Protein AF-A0AA86DY99-F1 (afdb_monomer)

pLDDT: mean 85.01, std 8.95, range [48.28, 96.5]

Foldseek 3Di:
DALVVLCVLVVHDSVVSVVCCVVVLADWDPDDPPDGTHHDQCRNCVSVVHHRQAAFAEEEAECQDLDPDHSVRQVVVQVVVCVVVVTHYDYDYDYLVDPSVVVVVCVLVVSRYQAYEYQACLSDAPVRSVVVVVSCVVSVHYYHHPDDDPDPVVSNVSSVVSSQCVVCDPPVVSVVVVCVVVVD

Sequence (184 aa):
MTKLDLAKAIGVHRTTITHWVKSDKIHPEPKQQGKPQLFSYRKVMMELGREPKEFYTLIYLSDVTCNEFTPEEELRLLKNFCVGNGWRFKIIIDSILSANSNELFKALLSGCVERMIISSMSSIGFVEFKYLKSLCDEKLIPIIPLQQITNETLDFCKHAILVVKKLAGTNEEILEDIRNEFCK

Mean predicted aligned error: 10.25 Å

Structure (mmCIF, N/CA/C/O backbone):
data_AF-A0AA86DY99-F1
#
_entry.id   AF-A0AA86DY99-F1
#
loop_
_atom_site.group_PDB
_atom_site.id
_atom_site.type_symbol
_atom_site.label_atom_id
_atom_site.label_alt_id
_atom_site.label_comp_id
_atom_site.label_asym_id
_atom_site.label_entity_id
_atom_site.label_seq_id
_atom_site.pdbx_PDB_ins_code
_atom_site.Cartn_x
_atom_site.Cartn_y
_atom_site.Cartn_z
_atom_site.occupancy
_atom_site.B_iso_or_equiv
_atom_site.auth_seq_id
_atom_site.auth_comp_id
_atom_site.auth_asym_id
_atom_site.auth_atom_id
_atom_site.pdbx_PDB_model_num
ATOM 1 N N . MET A 1 1 ? -8.129 -0.687 16.843 1.00 86.12 1 MET A N 1
ATOM 2 C CA . MET A 1 1 ? -8.082 0.672 16.249 1.00 86.12 1 MET A CA 1
ATOM 3 C C . MET A 1 1 ? -8.584 1.717 17.237 1.00 86.12 1 MET A C 1
ATOM 5 O O . MET A 1 1 ? -9.346 1.357 18.132 1.00 86.12 1 MET A O 1
ATOM 9 N N . THR A 1 2 ? -8.134 2.974 17.139 1.00 90.56 2 THR A N 1
ATOM 10 C CA . THR A 1 2 ? -8.608 4.040 18.040 1.00 90.56 2 THR A CA 1
ATOM 11 C C . THR A 1 2 ? -10.011 4.510 17.649 1.00 90.56 2 THR A C 1
ATOM 13 O O . THR A 1 2 ? -10.525 4.184 16.579 1.00 90.56 2 THR A O 1
ATOM 16 N N . LYS A 1 3 ? -10.642 5.323 18.505 1.00 91.06 3 LYS A N 1
ATOM 17 C CA . LYS A 1 3 ? -11.956 5.916 18.210 1.00 91.06 3 LYS A CA 1
ATOM 18 C C . LYS A 1 3 ? -11.957 6.769 16.932 1.00 91.06 3 LYS A C 1
ATOM 20 O O . LYS A 1 3 ? -12.967 6.812 16.237 1.00 91.06 3 LYS A O 1
ATOM 25 N N . LEU A 1 4 ? -10.861 7.482 16.662 1.00 89.25 4 LEU A N 1
ATOM 26 C CA . LEU A 1 4 ? -10.742 8.332 15.475 1.00 89.25 4 LEU A CA 1
ATOM 27 C C . LEU A 1 4 ? -10.661 7.475 14.208 1.00 89.25 4 LEU A C 1
ATOM 29 O O . LEU A 1 4 ? -11.386 7.736 13.252 1.00 89.25 4 LEU A O 1
ATOM 33 N N . ASP A 1 5 ? -9.835 6.433 14.244 1.00 85.00 5 ASP A N 1
ATOM 34 C CA . ASP A 1 5 ? -9.639 5.523 13.112 1.00 85.00 5 ASP A CA 1
ATOM 35 C C . ASP A 1 5 ? -10.931 4.768 12.788 1.00 85.00 5 ASP A C 1
ATOM 37 O O . ASP A 1 5 ? -11.319 4.676 11.628 1.00 85.00 5 ASP A O 1
ATOM 41 N N . LEU A 1 6 ? -11.655 4.307 13.817 1.00 89.38 6 LEU A N 1
ATOM 42 C CA . LEU A 1 6 ? -12.947 3.639 13.649 1.00 89.38 6 LEU A CA 1
ATOM 43 C C . LEU A 1 6 ? -13.990 4.560 12.998 1.00 89.38 6 LEU A C 1
ATOM 45 O O . LEU A 1 6 ? -14.720 4.136 12.106 1.00 89.38 6 LEU A O 1
ATOM 49 N N . ALA A 1 7 ? -14.058 5.822 13.433 1.00 90.12 7 ALA A N 1
ATOM 50 C CA . ALA A 1 7 ? -14.987 6.805 12.879 1.00 90.12 7 ALA A CA 1
ATOM 51 C C . ALA A 1 7 ? -14.727 7.036 11.380 1.00 90.12 7 ALA A C 1
ATOM 53 O O . ALA A 1 7 ? -15.663 7.004 10.580 1.00 90.12 7 ALA A O 1
ATOM 54 N N . LYS A 1 8 ? -13.450 7.170 10.995 1.00 85.56 8 LYS A N 1
ATOM 55 C CA . LYS A 1 8 ? -13.033 7.271 9.590 1.00 85.56 8 LYS A CA 1
ATOM 56 C C . LYS A 1 8 ? -13.379 6.006 8.801 1.00 85.56 8 LYS A C 1
ATOM 58 O O . LYS A 1 8 ? -13.987 6.112 7.743 1.00 85.56 8 LYS A O 1
ATOM 63 N N . ALA A 1 9 ? -13.066 4.826 9.339 1.00 81.50 9 ALA A N 1
ATOM 64 C CA . ALA A 1 9 ? -13.301 3.546 8.669 1.00 81.50 9 ALA A CA 1
ATOM 65 C C . ALA A 1 9 ? -14.792 3.247 8.417 1.00 81.50 9 ALA A C 1
ATOM 67 O O . ALA A 1 9 ? -15.133 2.598 7.431 1.00 81.50 9 ALA A O 1
ATOM 68 N N . ILE A 1 10 ? -15.687 3.704 9.302 1.00 87.06 10 ILE A N 1
ATOM 69 C CA . ILE A 1 10 ? -17.144 3.516 9.165 1.00 87.06 10 ILE A CA 1
ATOM 70 C C . ILE A 1 10 ? -17.804 4.678 8.393 1.00 87.06 10 ILE A C 1
ATOM 72 O O . ILE A 1 10 ? -18.936 4.538 7.931 1.00 87.06 10 ILE A O 1
ATOM 76 N N . GLY A 1 11 ? -17.115 5.813 8.227 1.00 87.62 11 GLY A N 1
ATOM 77 C CA . GLY A 1 11 ? -17.655 7.002 7.562 1.00 87.62 11 GLY A CA 1
ATOM 78 C C . GLY A 1 11 ? -18.649 7.781 8.428 1.00 87.62 11 GLY A C 1
ATOM 79 O O . GLY A 1 11 ? -19.656 8.275 7.929 1.00 87.62 11 GLY A O 1
ATOM 80 N N . VAL A 1 12 ? -18.404 7.866 9.740 1.00 92.12 12 VAL A N 1
ATOM 81 C CA . VAL A 1 12 ? -19.253 8.605 10.694 1.00 92.12 12 VAL A CA 1
ATOM 82 C C . VAL A 1 12 ? -18.429 9.579 11.527 1.00 92.12 12 VAL A C 1
ATOM 84 O O . VAL A 1 12 ? -17.212 9.457 11.647 1.00 92.12 12 VAL A O 1
ATOM 87 N N . HIS A 1 13 ? -19.086 10.550 12.159 1.00 94.12 13 HIS A N 1
ATOM 88 C CA . HIS A 1 13 ? -18.392 11.486 13.035 1.00 94.12 13 HIS A CA 1
ATOM 89 C C . HIS A 1 13 ? -17.931 10.810 14.342 1.00 94.12 13 HIS A C 1
ATOM 91 O O . HIS A 1 13 ? -18.578 9.907 14.878 1.00 94.12 13 HIS A O 1
ATOM 97 N N . ARG A 1 14 ? -16.827 11.290 14.933 1.00 93.56 14 ARG A N 1
ATOM 98 C CA . ARG A 1 14 ? -16.278 10.761 16.202 1.00 93.56 14 ARG A CA 1
ATOM 99 C C . ARG A 1 14 ? -17.285 10.828 17.365 1.00 93.56 14 ARG A C 1
ATOM 101 O O . ARG A 1 14 ? -17.228 10.010 18.292 1.00 93.56 14 ARG A O 1
ATOM 108 N N . THR A 1 15 ? -18.194 11.804 17.345 1.00 94.88 15 THR A N 1
ATOM 109 C CA . THR A 1 15 ? -19.272 11.925 18.344 1.00 94.88 15 THR A CA 1
ATOM 110 C C . THR A 1 15 ? -20.292 10.800 18.211 1.00 94.88 15 THR A C 1
ATOM 112 O O . THR A 1 15 ? -20.726 10.288 19.237 1.00 94.88 15 THR A O 1
ATOM 115 N N . THR A 1 16 ? -20.584 10.336 16.992 1.00 95.38 16 THR A N 1
ATOM 116 C CA . THR A 1 16 ? -21.475 9.197 16.730 1.00 95.38 16 THR A CA 1
ATOM 117 C C . THR A 1 16 ? -20.961 7.931 17.406 1.00 95.38 16 THR A C 1
ATOM 119 O O . THR A 1 16 ? -21.708 7.287 18.134 1.00 95.38 16 THR A O 1
ATOM 122 N N . ILE A 1 17 ? -19.661 7.635 17.281 1.00 95.44 17 ILE A N 1
ATOM 123 C CA . ILE A 1 17 ? -19.037 6.501 17.986 1.00 95.44 17 ILE A CA 1
ATOM 124 C C . ILE A 1 17 ? -19.178 6.653 19.507 1.00 95.44 17 ILE A C 1
ATOM 126 O O . ILE A 1 17 ? -19.462 5.694 20.214 1.00 95.44 17 ILE A O 1
ATOM 130 N N . THR A 1 18 ? -19.014 7.874 20.026 1.00 94.12 18 THR A N 1
ATOM 131 C CA . THR A 1 18 ? -19.160 8.144 21.468 1.00 94.12 18 THR A CA 1
ATOM 132 C C . THR A 1 18 ? -20.596 7.922 21.941 1.00 94.12 18 THR A C 1
ATOM 134 O O . THR A 1 18 ? -20.800 7.397 23.030 1.00 94.12 18 THR A O 1
ATOM 137 N N . HIS A 1 19 ? -21.579 8.312 21.132 1.00 96.00 19 HIS A N 1
ATOM 138 C CA . HIS A 1 19 ? -22.988 8.092 21.427 1.00 96.00 19 HIS A CA 1
ATOM 139 C C . HIS A 1 19 ? -23.335 6.600 21.407 1.00 96.00 19 HIS A C 1
ATOM 141 O O . HIS A 1 19 ? -23.942 6.127 22.357 1.00 96.00 19 HIS A O 1
ATOM 147 N N . TRP A 1 20 ? -22.866 5.848 20.406 1.00 96.38 20 TRP A N 1
ATOM 148 C CA . TRP A 1 20 ? -23.101 4.403 20.319 1.00 96.38 20 TRP A CA 1
ATOM 149 C C . TRP A 1 20 ? -22.503 3.615 21.483 1.00 96.38 20 TRP A C 1
ATOM 151 O O . TRP A 1 20 ? -23.117 2.656 21.930 1.00 96.38 20 TRP A O 1
ATOM 161 N N . VAL A 1 21 ? -21.345 4.033 22.001 1.00 94.94 21 VAL A N 1
ATOM 162 C CA . VAL A 1 21 ? -20.779 3.435 23.221 1.00 94.94 21 VAL A CA 1
ATOM 163 C C . VAL A 1 21 ? -21.629 3.766 24.449 1.00 94.94 21 VAL A C 1
ATOM 165 O O . VAL A 1 21 ? -21.825 2.910 25.295 1.00 94.94 21 VAL A O 1
ATOM 168 N N . LYS A 1 22 ? -22.136 5.001 24.565 1.00 95.56 22 LYS A N 1
ATOM 169 C CA . LYS A 1 22 ? -22.988 5.406 25.699 1.00 95.56 22 LYS A CA 1
ATOM 170 C C . LYS A 1 22 ? -24.363 4.740 25.687 1.00 95.56 22 LYS A C 1
ATOM 172 O O . LYS A 1 22 ? -24.994 4.669 26.731 1.00 95.56 22 LYS A O 1
ATOM 177 N N . SER A 1 23 ? -24.842 4.350 24.511 1.00 93.88 23 SER A N 1
ATOM 178 C CA . SER A 1 23 ? -26.148 3.728 24.311 1.00 93.88 23 SER A CA 1
ATOM 179 C C . SER A 1 23 ? -26.072 2.200 24.224 1.00 93.88 23 SER A C 1
ATOM 181 O O . SER A 1 23 ? -26.999 1.607 23.682 1.00 93.88 23 SER A O 1
ATOM 183 N N . ASP A 1 24 ? -24.944 1.592 24.611 1.00 92.12 24 ASP A N 1
ATOM 184 C CA . ASP A 1 24 ? -24.665 0.148 24.517 1.00 92.12 24 ASP A CA 1
ATOM 185 C C . ASP A 1 24 ? -24.906 -0.467 23.126 1.00 92.12 24 ASP A C 1
ATOM 187 O O . ASP A 1 24 ? -25.150 -1.662 22.968 1.00 92.12 24 ASP A O 1
ATOM 191 N N . LYS A 1 25 ? -24.817 0.356 22.073 1.00 93.31 25 LYS A N 1
ATOM 192 C CA . LYS A 1 25 ? -24.988 -0.105 20.691 1.00 93.31 25 LYS A CA 1
ATOM 193 C C . LYS A 1 25 ? -23.732 -0.803 20.174 1.00 93.31 25 LYS A C 1
ATOM 195 O O . LYS A 1 25 ? -23.834 -1.679 19.324 1.00 93.31 25 LYS A O 1
ATOM 200 N N . ILE A 1 26 ? -22.557 -0.374 20.634 1.00 94.88 26 ILE A N 1
ATOM 201 C CA . ILE A 1 26 ? -21.268 -0.991 20.303 1.00 94.88 26 ILE A CA 1
ATOM 202 C C . ILE A 1 26 ? -20.392 -1.048 21.551 1.00 94.88 26 ILE A C 1
ATOM 204 O O . ILE A 1 26 ? -20.450 -0.139 22.384 1.00 94.88 26 ILE A O 1
ATOM 208 N N . HIS A 1 27 ? -19.508 -2.040 21.631 1.00 93.75 27 HIS A N 1
ATOM 209 C CA . HIS A 1 27 ? -18.654 -2.229 22.801 1.00 93.75 27 HIS A CA 1
ATOM 210 C C . HIS A 1 27 ? -17.165 -2.123 22.451 1.00 93.75 27 HIS A C 1
ATOM 212 O O . HIS A 1 27 ? -16.679 -2.818 21.552 1.00 93.75 27 HIS A O 1
ATOM 218 N N . PRO A 1 28 ? -16.395 -1.292 23.177 1.00 92.94 28 PRO A N 1
ATOM 219 C CA . PRO A 1 28 ? -14.949 -1.256 23.022 1.00 92.94 28 PRO A CA 1
ATOM 220 C C . PRO A 1 28 ? -14.281 -2.538 23.551 1.00 92.94 28 PRO A C 1
ATOM 222 O O . PRO A 1 28 ? -14.887 -3.341 24.261 1.00 92.94 28 PRO A O 1
ATOM 225 N N . GLU A 1 29 ? -13.002 -2.715 23.220 1.00 91.88 29 GLU A N 1
ATOM 226 C CA . GLU A 1 29 ? -12.162 -3.757 23.821 1.00 91.88 29 GLU A CA 1
ATOM 227 C C . GLU A 1 29 ? -11.860 -3.446 25.299 1.00 91.88 29 GLU A C 1
ATOM 229 O O . GLU A 1 29 ? -11.957 -2.288 25.720 1.00 91.88 29 GLU A O 1
ATOM 234 N N . PRO A 1 30 ? -11.441 -4.432 26.109 1.00 89.38 30 PRO A N 1
ATOM 235 C CA . PRO A 1 30 ? -10.997 -4.175 27.473 1.00 89.38 30 PRO A CA 1
ATOM 236 C C . PRO A 1 30 ? -9.886 -3.117 27.506 1.00 89.38 30 PRO A C 1
ATOM 238 O O . PRO A 1 30 ? -8.884 -3.206 26.789 1.00 89.38 30 PRO A O 1
ATOM 241 N N . LYS A 1 31 ? -10.061 -2.080 28.331 1.00 87.75 31 LYS A N 1
ATOM 242 C CA . LYS A 1 31 ? -9.095 -0.983 28.428 1.00 87.75 31 LYS A CA 1
ATOM 243 C C . LYS A 1 31 ? -7.826 -1.460 29.136 1.00 87.75 31 LYS A C 1
ATOM 245 O O . LYS A 1 31 ? -7.861 -1.790 30.317 1.00 87.75 31 LYS A O 1
ATOM 250 N N . GLN A 1 32 ? -6.695 -1.434 28.437 1.00 84.06 32 GLN A N 1
ATOM 251 C CA . GLN A 1 32 ? -5.384 -1.646 29.057 1.00 84.06 32 GLN A CA 1
ATOM 252 C C . GLN A 1 32 ? -4.924 -0.360 29.765 1.00 84.06 32 GLN A C 1
ATOM 254 O O . GLN A 1 32 ? -5.080 0.738 29.223 1.00 84.06 32 GLN A O 1
ATOM 259 N N . GLN A 1 33 ? -4.360 -0.480 30.973 1.00 84.69 33 GLN A N 1
ATOM 260 C CA . GLN A 1 33 ? -3.833 0.670 31.721 1.00 84.69 33 GLN A CA 1
ATOM 261 C C . GLN A 1 33 ? -2.799 1.446 30.892 1.00 84.69 33 GLN A C 1
ATOM 263 O O . GLN A 1 33 ? -1.968 0.861 30.201 1.00 84.69 33 GLN A O 1
ATOM 268 N N . GLY A 1 34 ? -2.883 2.778 30.935 1.00 83.25 34 GLY A N 1
ATOM 269 C CA . GLY A 1 34 ? -1.966 3.677 30.225 1.00 83.25 34 GLY A CA 1
ATOM 270 C C . GLY A 1 34 ? -2.118 3.720 28.698 1.00 83.25 34 GLY A C 1
ATOM 271 O O . GLY A 1 34 ? -1.459 4.534 28.059 1.00 83.25 34 GLY A O 1
ATOM 272 N N . LYS A 1 35 ? -2.990 2.900 28.094 1.00 85.12 35 LYS A N 1
ATOM 273 C CA . LYS A 1 35 ? -3.191 2.856 26.637 1.00 85.12 35 LYS A CA 1
ATOM 274 C C . LYS A 1 35 ? -4.519 3.487 26.207 1.00 85.12 35 LYS A C 1
ATOM 276 O O . LYS A 1 35 ? -5.488 3.502 26.977 1.00 85.12 35 LYS A O 1
ATOM 281 N N . PRO A 1 36 ? -4.597 4.014 24.969 1.00 85.25 36 PRO A N 1
ATOM 282 C CA . PRO A 1 36 ? -5.853 4.507 24.420 1.00 85.25 36 PRO A CA 1
ATOM 283 C C . PRO A 1 36 ? -6.888 3.380 24.321 1.00 85.25 36 PRO A C 1
ATOM 285 O O . PRO A 1 36 ? -6.551 2.223 24.082 1.00 85.25 36 PRO A O 1
ATOM 288 N N . GLN A 1 37 ? -8.165 3.737 24.472 1.00 89.62 37 GLN A N 1
ATOM 289 C CA . GLN A 1 37 ? -9.276 2.807 24.282 1.00 89.62 37 GLN A CA 1
ATOM 290 C C . GLN A 1 37 ? -9.290 2.298 22.837 1.00 89.62 37 GLN A C 1
ATOM 292 O O . GLN A 1 37 ? -9.363 3.094 21.895 1.00 89.62 37 GLN A O 1
ATOM 297 N N . LEU A 1 38 ? -9.244 0.977 22.677 1.00 91.25 38 LEU A N 1
ATOM 298 C CA . LEU A 1 38 ? -9.266 0.324 21.376 1.00 91.25 38 LEU A CA 1
ATOM 299 C C . LEU A 1 38 ? -10.640 -0.271 21.076 1.00 91.25 38 LEU A C 1
ATOM 301 O O . LEU A 1 38 ? -11.403 -0.619 21.977 1.00 91.25 38 LEU A O 1
ATOM 305 N N . PHE A 1 39 ? -10.918 -0.380 19.784 1.00 91.88 39 PHE A N 1
ATOM 306 C CA . PHE A 1 39 ? -12.087 -1.031 19.214 1.00 91.88 39 PHE A CA 1
ATOM 307 C C . PHE A 1 39 ? -11.636 -2.095 18.214 1.00 91.88 39 PHE A C 1
ATOM 309 O O . PHE A 1 39 ? -10.685 -1.863 17.451 1.00 91.88 39 PHE A O 1
ATOM 316 N N . SER A 1 40 ? -12.334 -3.228 18.196 1.00 87.06 40 SER A N 1
ATOM 317 C CA . SER A 1 40 ? -12.279 -4.197 17.103 1.00 87.06 40 SER A CA 1
ATOM 318 C C . SER A 1 40 ? -13.300 -3.806 16.041 1.00 87.06 40 SER A C 1
ATOM 320 O O . SER A 1 40 ? -14.499 -3.778 16.310 1.00 87.06 40 SER A O 1
ATOM 322 N N . TYR A 1 41 ? -12.842 -3.516 14.821 1.00 85.12 41 TYR A N 1
ATOM 323 C CA . TYR A 1 41 ? -13.743 -3.179 13.716 1.00 85.12 41 TYR A CA 1
ATOM 324 C C . TYR A 1 41 ? -14.745 -4.293 13.441 1.00 85.12 41 TYR A C 1
ATOM 326 O O . TYR A 1 41 ? -15.934 -4.035 13.296 1.00 85.12 41 TYR A O 1
ATOM 334 N N . ARG A 1 42 ? -14.268 -5.543 13.413 1.00 82.81 42 ARG A N 1
ATOM 335 C CA . ARG A 1 42 ? -15.109 -6.707 13.141 1.00 82.81 42 ARG A CA 1
ATOM 336 C C . ARG A 1 42 ? -16.232 -6.822 14.166 1.00 82.81 42 ARG A C 1
ATOM 338 O O . ARG A 1 42 ? -17.380 -6.987 13.774 1.00 82.81 42 ARG A O 1
ATOM 345 N N . LYS A 1 43 ? -15.904 -6.692 15.457 1.00 87.75 43 LYS A N 1
ATOM 346 C CA . LYS A 1 43 ? -16.890 -6.733 16.545 1.00 87.75 43 LYS A CA 1
ATOM 347 C C . LYS A 1 43 ? -17.927 -5.623 16.380 1.00 87.75 43 LYS A C 1
ATOM 349 O O . LYS A 1 43 ? -19.113 -5.916 16.330 1.00 87.75 43 LYS A O 1
ATOM 354 N N . VAL A 1 44 ? -17.466 -4.386 16.185 1.00 90.50 44 VAL A N 1
ATOM 355 C CA . VAL A 1 44 ? -18.337 -3.219 15.994 1.00 90.50 44 VAL A CA 1
ATOM 356 C C . VAL A 1 44 ? -19.255 -3.386 14.780 1.00 90.50 44 VAL A C 1
ATOM 358 O O . VAL A 1 44 ? -20.440 -3.093 14.870 1.00 90.50 44 VAL A O 1
ATOM 361 N N . MET A 1 45 ? -18.750 -3.867 13.643 1.00 88.69 45 MET A N 1
ATOM 362 C CA . MET A 1 45 ? -19.579 -4.073 12.450 1.00 88.69 45 MET A CA 1
ATOM 363 C C . MET A 1 45 ? -20.642 -5.150 12.672 1.00 88.69 45 MET A C 1
ATOM 365 O O . MET A 1 45 ? -21.794 -4.922 12.310 1.00 88.69 45 MET A O 1
ATOM 369 N N . MET A 1 46 ? -20.293 -6.256 13.340 1.00 86.88 46 MET A N 1
ATOM 370 C CA . MET A 1 46 ? -21.267 -7.286 13.717 1.00 86.88 46 MET A CA 1
ATOM 371 C C . MET A 1 46 ? -22.336 -6.745 14.676 1.00 86.88 46 MET A C 1
ATOM 373 O O . MET A 1 46 ? -23.517 -6.989 14.455 1.00 86.88 46 MET A O 1
ATOM 377 N N . GLU A 1 47 ? -21.953 -5.960 15.689 1.00 91.25 47 GLU A N 1
ATOM 378 C CA . GLU A 1 47 ? -22.894 -5.301 16.616 1.00 91.25 47 GLU A CA 1
ATOM 379 C C . GLU A 1 47 ? -23.823 -4.311 15.894 1.00 91.25 47 GLU A C 1
ATOM 381 O O . GLU A 1 47 ? -24.995 -4.173 16.233 1.00 91.25 47 GLU A O 1
ATOM 386 N N . LEU A 1 48 ? -23.324 -3.652 14.845 1.00 90.75 48 LEU A N 1
ATOM 387 C CA . LEU A 1 48 ? -24.114 -2.775 13.982 1.00 90.75 48 LEU A CA 1
ATOM 388 C C . LEU A 1 48 ? -24.958 -3.532 12.939 1.00 90.75 48 LEU A C 1
ATOM 390 O O . LEU A 1 48 ? -25.635 -2.874 12.146 1.00 90.75 48 LEU A O 1
ATOM 394 N N . GLY A 1 49 ? -24.907 -4.869 12.907 1.00 86.75 49 GLY A N 1
ATOM 395 C CA . GLY A 1 49 ? -25.604 -5.699 11.919 1.00 86.75 49 GLY A CA 1
ATOM 396 C C . GLY A 1 49 ? -25.097 -5.504 10.486 1.00 86.75 49 GLY A C 1
ATOM 397 O O . GLY A 1 49 ? -25.839 -5.718 9.532 1.00 86.75 49 GLY A O 1
ATOM 398 N N . ARG A 1 50 ? -23.857 -5.036 10.320 1.00 84.38 50 ARG A N 1
ATOM 399 C CA . ARG A 1 50 ? -23.219 -4.812 9.019 1.00 84.38 50 ARG A CA 1
ATOM 400 C C . ARG A 1 50 ? -22.208 -5.916 8.753 1.00 84.38 50 ARG A C 1
ATOM 402 O O . ARG A 1 50 ? -21.503 -6.340 9.669 1.00 84.38 50 ARG A O 1
ATOM 409 N N . GLU A 1 51 ? -22.071 -6.327 7.496 1.00 78.31 51 GLU A N 1
ATOM 410 C CA . GLU A 1 51 ? -20.975 -7.223 7.137 1.00 78.31 51 GLU A CA 1
ATOM 411 C C . GLU A 1 51 ? -19.629 -6.536 7.414 1.00 78.31 51 GLU A C 1
ATOM 413 O O . GLU A 1 51 ? -19.377 -5.427 6.921 1.00 78.31 51 GLU A O 1
ATOM 418 N N . PRO A 1 52 ? -18.756 -7.151 8.229 1.00 72.38 52 PRO A N 1
ATOM 419 C CA . PRO A 1 52 ? -17.425 -6.626 8.439 1.00 72.38 52 PRO A CA 1
ATOM 420 C C . PRO A 1 52 ? -16.648 -6.745 7.131 1.00 72.38 52 PRO A C 1
ATOM 422 O O . PRO A 1 52 ? -16.407 -7.846 6.642 1.00 72.38 52 PRO A O 1
ATOM 425 N N . LYS A 1 53 ? -16.207 -5.607 6.589 1.00 75.56 53 LYS A N 1
ATOM 426 C CA . LYS A 1 53 ? -15.190 -5.606 5.537 1.00 75.56 53 LYS A CA 1
ATOM 427 C C . LYS A 1 53 ? -13.966 -6.374 6.036 1.00 75.56 53 LYS A C 1
ATOM 429 O O . LYS A 1 53 ? -13.431 -6.066 7.104 1.00 75.56 53 LYS A O 1
ATOM 434 N N . GLU A 1 54 ? -13.538 -7.383 5.282 1.00 81.62 54 GLU A N 1
ATOM 435 C CA . GLU A 1 54 ? -12.283 -8.067 5.570 1.00 81.62 54 GLU A CA 1
ATOM 436 C C . GLU A 1 54 ? -11.119 -7.190 5.130 1.00 81.62 54 GLU A C 1
ATOM 438 O O . GLU A 1 54 ? -10.897 -6.950 3.942 1.00 81.62 54 GLU A O 1
ATOM 443 N N . PHE A 1 55 ? -10.387 -6.712 6.125 1.00 85.38 55 PHE A N 1
ATOM 444 C CA . PHE A 1 55 ? -9.179 -5.943 5.933 1.00 85.38 55 PHE A CA 1
ATOM 44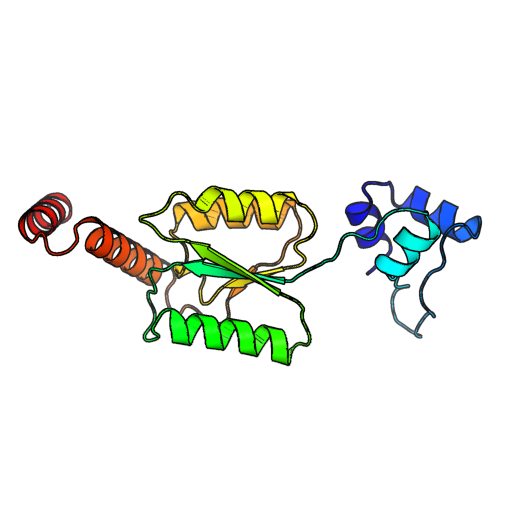5 C C . PHE A 1 55 ? -7.999 -6.841 5.568 1.00 85.38 55 PHE A C 1
ATOM 447 O O . PHE A 1 55 ? -7.847 -7.939 6.112 1.00 85.38 55 PHE A O 1
ATOM 454 N N . TYR A 1 56 ? -7.161 -6.369 4.651 1.00 92.75 56 TYR A N 1
ATOM 455 C CA . TYR A 1 56 ? -5.970 -7.088 4.222 1.00 92.75 56 TYR A CA 1
ATOM 456 C C . TYR A 1 56 ? -4.820 -6.140 3.885 1.00 92.75 56 TYR A C 1
ATOM 458 O O . TYR A 1 56 ? -5.003 -4.973 3.534 1.00 92.75 56 TYR A O 1
ATOM 466 N N . THR A 1 57 ? -3.612 -6.682 3.967 1.00 96.19 57 THR A N 1
ATOM 467 C CA . THR A 1 57 ? -2.399 -6.075 3.431 1.00 96.19 57 THR A CA 1
ATOM 468 C C . THR A 1 57 ? -2.345 -6.294 1.923 1.00 96.19 57 THR A C 1
ATOM 470 O O . THR A 1 57 ? -2.522 -7.412 1.442 1.00 96.19 57 THR A O 1
ATOM 473 N N . LEU A 1 58 ? -2.092 -5.248 1.150 1.00 95.94 58 LEU A N 1
ATOM 474 C CA . LEU A 1 58 ? -1.872 -5.385 -0.282 1.00 95.94 58 LEU A CA 1
ATOM 475 C C . LEU A 1 58 ? -0.379 -5.574 -0.550 1.00 95.94 58 LEU A C 1
ATOM 477 O O . LEU A 1 58 ? 0.413 -4.708 -0.207 1.00 95.94 58 LEU A O 1
ATOM 481 N N . ILE A 1 59 ? 0.008 -6.688 -1.156 1.00 95.44 59 ILE A N 1
ATOM 482 C CA . ILE A 1 59 ? 1.334 -6.851 -1.753 1.00 95.44 59 ILE A CA 1
ATOM 483 C C . ILE A 1 59 ? 1.225 -6.379 -3.197 1.00 95.44 59 ILE A C 1
ATOM 485 O O . ILE A 1 59 ? 0.425 -6.928 -3.957 1.00 95.44 59 ILE A O 1
ATOM 489 N N . TYR A 1 60 ? 2.022 -5.381 -3.557 1.00 92.00 60 TYR A N 1
ATOM 490 C CA . TYR A 1 60 ? 2.174 -4.941 -4.935 1.00 92.00 60 TYR A CA 1
ATOM 491 C C . TYR A 1 60 ? 3.571 -5.309 -5.434 1.00 92.00 60 TYR A C 1
ATOM 493 O O . TYR A 1 60 ? 4.567 -5.064 -4.749 1.00 92.00 60 TYR A O 1
ATOM 501 N N . LEU A 1 61 ? 3.624 -5.891 -6.627 1.00 89.50 61 LEU A N 1
ATOM 502 C CA . LEU A 1 61 ? 4.850 -6.262 -7.315 1.00 89.50 61 LEU A CA 1
ATOM 503 C C . LEU A 1 61 ? 4.735 -5.858 -8.784 1.00 89.50 61 LEU A C 1
ATOM 505 O O . LEU A 1 61 ? 3.746 -6.189 -9.429 1.00 89.50 61 LEU A O 1
ATOM 509 N N . SER A 1 62 ? 5.749 -5.179 -9.309 1.00 83.88 62 SER A N 1
ATOM 510 C CA . SER A 1 62 ? 5.913 -5.011 -10.752 1.00 83.88 62 SER A CA 1
ATOM 511 C C . SER A 1 62 ? 6.611 -6.242 -11.319 1.00 83.88 62 SER A C 1
ATOM 513 O O . SER A 1 62 ? 7.530 -6.784 -10.706 1.00 83.88 62 SER A O 1
ATOM 515 N N . ASP A 1 63 ? 6.207 -6.680 -12.505 1.00 81.00 63 ASP A N 1
ATOM 516 C CA . ASP A 1 63 ? 6.911 -7.725 -13.246 1.00 81.00 63 ASP A CA 1
ATOM 517 C C . ASP A 1 63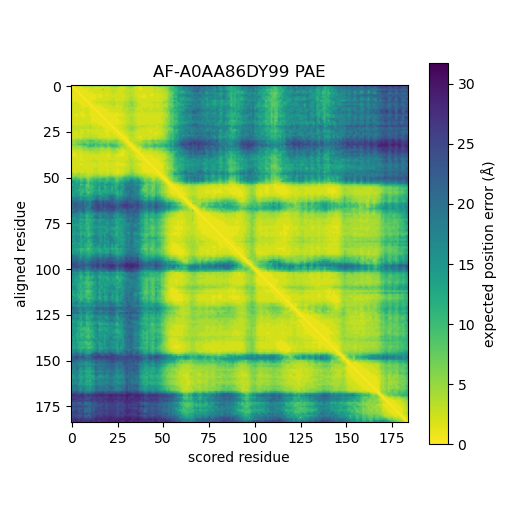 ? 8.249 -7.240 -13.853 1.00 81.00 63 ASP A C 1
ATOM 519 O O . ASP A 1 63 ? 8.957 -8.007 -14.516 1.00 81.00 63 ASP A O 1
ATOM 523 N N . VAL A 1 64 ? 8.584 -5.961 -13.650 1.00 79.19 64 VAL A N 1
ATOM 524 C CA . VAL A 1 64 ? 9.909 -5.372 -13.848 1.00 79.19 64 VAL A CA 1
ATOM 525 C C . VAL A 1 64 ? 10.510 -5.051 -12.490 1.00 79.19 64 VAL A C 1
ATOM 527 O O . VAL A 1 64 ? 10.018 -4.184 -11.770 1.00 79.19 64 VAL A O 1
ATOM 530 N N . THR A 1 65 ? 11.601 -5.739 -12.168 1.00 71.00 65 THR A N 1
ATOM 531 C CA . THR A 1 65 ? 12.328 -5.589 -10.907 1.00 71.00 65 THR A CA 1
ATOM 532 C C . THR A 1 65 ? 13.684 -4.931 -11.180 1.00 71.00 65 THR A C 1
ATOM 534 O O . THR A 1 65 ? 14.359 -5.240 -12.161 1.00 71.00 65 THR A O 1
ATOM 537 N N . CYS A 1 66 ? 14.075 -3.971 -10.339 1.00 67.94 66 CYS A N 1
ATOM 538 C CA . CYS A 1 66 ? 15.343 -3.221 -10.442 1.00 67.94 66 CYS A CA 1
ATOM 539 C C . CYS A 1 66 ? 16.462 -3.804 -9.574 1.00 67.94 66 CYS A C 1
ATOM 541 O O . CYS A 1 66 ? 17.558 -3.250 -9.477 1.00 67.94 66 CYS A O 1
ATOM 543 N N . ASN A 1 67 ? 16.129 -4.870 -8.873 1.00 69.81 67 ASN A N 1
ATOM 544 C CA . ASN A 1 67 ? 16.847 -5.491 -7.788 1.00 69.81 67 ASN A CA 1
ATOM 545 C C . ASN A 1 67 ? 17.429 -6.822 -8.281 1.00 69.81 67 ASN A C 1
ATOM 547 O O . ASN A 1 67 ? 17.014 -7.359 -9.302 1.00 69.81 67 ASN A O 1
ATOM 551 N N . GLU A 1 68 ? 18.403 -7.361 -7.552 1.00 71.88 68 GLU A N 1
ATOM 552 C CA . GLU A 1 68 ? 19.095 -8.606 -7.931 1.00 71.88 68 GLU A CA 1
ATOM 553 C C . GLU A 1 68 ? 18.193 -9.853 -7.881 1.00 71.88 68 GLU A C 1
ATOM 555 O O . GLU A 1 68 ? 18.608 -10.933 -8.288 1.00 71.88 68 GLU A O 1
ATOM 560 N N . PHE A 1 69 ? 16.963 -9.708 -7.380 1.00 76.62 69 PHE A N 1
ATOM 561 C CA . PHE A 1 69 ? 15.995 -10.787 -7.246 1.00 76.62 69 PHE A CA 1
ATOM 562 C C . PHE A 1 69 ? 15.131 -10.925 -8.496 1.00 76.62 69 PHE A C 1
ATOM 564 O O . PHE A 1 69 ? 14.644 -9.941 -9.063 1.00 76.62 69 PHE A O 1
ATOM 571 N N . THR A 1 70 ? 14.860 -12.176 -8.858 1.00 83.44 70 THR A N 1
ATOM 572 C CA . THR A 1 70 ? 13.780 -12.499 -9.793 1.00 83.44 70 THR A CA 1
ATOM 573 C C . THR A 1 70 ? 12.420 -12.079 -9.212 1.00 83.44 70 THR A C 1
ATOM 575 O O . THR A 1 70 ? 12.260 -12.042 -7.983 1.00 83.44 70 THR A O 1
ATOM 578 N N . PRO A 1 71 ? 11.406 -11.794 -10.051 1.00 83.81 71 PRO A N 1
ATOM 579 C CA . PRO A 1 71 ? 10.055 -11.489 -9.575 1.00 83.81 71 PRO A CA 1
ATOM 580 C C . PRO A 1 71 ? 9.500 -12.549 -8.607 1.00 83.81 71 PRO A C 1
ATOM 582 O O . PRO A 1 71 ? 8.822 -12.224 -7.631 1.00 83.81 71 PRO A O 1
ATOM 585 N N . GLU A 1 72 ? 9.814 -13.827 -8.830 1.00 87.50 72 GLU A N 1
ATOM 586 C CA . GLU A 1 72 ? 9.390 -14.936 -7.976 1.00 87.50 72 GLU A CA 1
ATOM 587 C C . GLU A 1 72 ? 10.039 -14.891 -6.586 1.00 87.50 72 GLU A C 1
ATOM 589 O O . GLU A 1 72 ? 9.367 -15.119 -5.572 1.00 87.50 72 GLU A O 1
ATOM 594 N N . GLU A 1 73 ? 11.337 -14.592 -6.523 1.00 88.81 73 GLU A N 1
ATOM 595 C CA . GLU A 1 73 ? 12.074 -14.436 -5.267 1.00 88.81 73 GLU A CA 1
ATOM 596 C C . GLU A 1 73 ? 11.581 -13.219 -4.485 1.00 88.81 73 GLU A C 1
ATOM 598 O O . GLU A 1 73 ? 11.334 -13.313 -3.280 1.00 88.81 73 GLU A O 1
ATOM 603 N N . GLU A 1 74 ? 11.354 -12.102 -5.173 1.00 89.00 74 GLU A N 1
ATOM 604 C CA . GLU A 1 74 ? 10.808 -10.884 -4.583 1.00 89.00 74 GLU A CA 1
ATOM 605 C C . GLU A 1 74 ? 9.410 -11.122 -4.006 1.00 89.00 74 GLU A C 1
ATOM 607 O O . GLU A 1 74 ? 9.139 -10.811 -2.841 1.00 89.00 74 GLU A O 1
ATOM 612 N N . LEU A 1 75 ? 8.536 -11.782 -4.772 1.00 92.25 75 LEU A N 1
ATOM 613 C CA . LEU A 1 75 ? 7.211 -12.159 -4.300 1.00 92.25 75 LEU A CA 1
ATOM 614 C C . LEU A 1 75 ? 7.287 -13.053 -3.058 1.00 92.25 75 LEU A C 1
ATOM 616 O O . LEU A 1 75 ? 6.491 -12.902 -2.124 1.00 92.25 75 LEU A O 1
ATOM 620 N N . ARG A 1 76 ? 8.228 -14.002 -3.033 1.00 93.44 76 ARG A N 1
ATOM 621 C CA . ARG A 1 76 ? 8.435 -14.891 -1.885 1.00 93.44 76 ARG A CA 1
ATOM 622 C C . ARG A 1 76 ? 8.877 -14.110 -0.648 1.00 93.44 76 ARG A C 1
ATOM 624 O O . ARG A 1 76 ? 8.351 -14.373 0.434 1.00 93.44 76 ARG A O 1
ATOM 631 N N . LEU A 1 77 ? 9.778 -13.140 -0.794 1.00 92.69 77 LEU A N 1
ATOM 632 C CA . LEU A 1 77 ? 10.210 -12.263 0.298 1.00 92.69 77 LEU A CA 1
ATOM 633 C C . LEU A 1 77 ? 9.040 -11.441 0.858 1.00 92.69 77 LEU A C 1
ATOM 635 O O . LEU A 1 77 ? 8.809 -11.452 2.069 1.00 92.69 77 LEU A O 1
ATOM 639 N N . LEU A 1 78 ? 8.245 -10.813 -0.014 1.00 94.31 78 LEU A N 1
ATOM 640 C CA . LEU A 1 78 ? 7.075 -10.011 0.370 1.00 94.31 78 LEU A CA 1
ATOM 641 C C . LEU A 1 78 ? 6.019 -10.845 1.111 1.00 94.31 78 LEU A C 1
ATOM 643 O O . LEU A 1 78 ? 5.495 -10.428 2.151 1.00 94.31 78 LEU A O 1
ATOM 647 N N . LYS A 1 79 ? 5.740 -12.058 0.614 1.00 96.50 79 LYS A N 1
ATOM 648 C CA . LYS A 1 79 ? 4.839 -13.021 1.267 1.00 96.50 79 LYS A CA 1
ATOM 649 C C . LYS A 1 79 ? 5.355 -13.408 2.647 1.00 96.50 79 LYS A C 1
ATOM 651 O O . LYS A 1 79 ? 4.609 -13.314 3.618 1.00 96.50 79 LYS A O 1
ATOM 656 N N . ASN A 1 80 ? 6.621 -13.814 2.740 1.00 95.69 80 ASN A N 1
ATOM 657 C CA . ASN A 1 80 ? 7.230 -14.237 4.000 1.00 95.69 80 ASN A CA 1
ATOM 658 C C . ASN A 1 80 ? 7.210 -13.116 5.039 1.00 95.69 80 ASN A C 1
ATOM 660 O O . ASN A 1 80 ? 6.913 -13.377 6.202 1.00 95.69 80 ASN A O 1
ATOM 664 N N . PHE A 1 81 ? 7.452 -11.872 4.622 1.00 94.94 81 PHE A N 1
ATOM 665 C CA . PHE A 1 81 ? 7.340 -10.714 5.501 1.00 94.94 81 PHE A CA 1
ATOM 666 C C . PHE A 1 81 ? 5.918 -10.554 6.054 1.00 94.94 81 PHE A C 1
ATOM 668 O O . PHE A 1 81 ? 5.737 -10.399 7.262 1.00 94.94 81 PHE A O 1
ATOM 675 N N . CYS A 1 82 ? 4.891 -10.654 5.204 1.00 93.69 82 CYS A N 1
ATOM 676 C CA . CYS A 1 82 ? 3.503 -10.558 5.657 1.00 93.69 82 CYS A CA 1
ATOM 677 C C . CYS A 1 82 ? 3.114 -11.716 6.587 1.00 93.69 82 CYS A C 1
ATOM 679 O O . CYS A 1 82 ? 2.511 -11.478 7.634 1.00 93.69 82 CYS A O 1
ATOM 681 N N . VAL A 1 83 ? 3.501 -12.952 6.245 1.00 94.75 83 VAL A N 1
ATOM 682 C CA . VAL A 1 83 ? 3.271 -14.141 7.084 1.00 94.75 83 VAL A CA 1
ATOM 683 C C . VAL A 1 83 ? 3.966 -13.996 8.437 1.00 94.75 83 VAL A C 1
ATOM 685 O O . VAL A 1 83 ? 3.334 -14.223 9.466 1.00 94.75 83 VAL A O 1
ATOM 688 N N . GLY A 1 84 ? 5.231 -13.566 8.454 1.00 91.75 84 GLY A N 1
ATOM 689 C CA . GLY A 1 84 ? 6.015 -13.377 9.678 1.00 91.75 84 GLY A CA 1
ATOM 690 C C . GLY A 1 84 ? 5.420 -12.334 10.626 1.00 91.75 84 GLY A C 1
ATOM 691 O O . GLY A 1 84 ? 5.558 -12.457 11.838 1.00 91.75 84 GLY A O 1
ATOM 692 N N . ASN A 1 85 ? 4.690 -11.353 10.090 1.00 91.06 85 ASN A N 1
ATOM 693 C CA . ASN A 1 85 ? 3.958 -10.364 10.881 1.00 91.06 85 ASN A CA 1
ATOM 694 C C . ASN A 1 85 ? 2.500 -10.770 11.194 1.00 91.06 85 ASN A C 1
ATOM 696 O O . ASN A 1 85 ? 1.761 -9.996 11.807 1.00 91.06 85 ASN A O 1
ATOM 700 N N . GLY A 1 86 ? 2.058 -11.960 10.773 1.00 88.81 86 GLY A N 1
ATOM 701 C CA . GLY A 1 86 ? 0.691 -12.445 10.982 1.00 88.81 86 GLY A CA 1
ATOM 702 C C . GLY A 1 86 ? -0.366 -11.687 10.173 1.00 88.81 86 GLY A C 1
ATOM 703 O O . GLY A 1 86 ? -1.530 -11.626 10.573 1.00 88.81 86 GLY A O 1
ATOM 704 N N . TRP A 1 87 ? 0.019 -11.068 9.056 1.00 93.12 87 TRP A N 1
ATOM 705 C CA . TRP A 1 87 ? -0.889 -10.281 8.228 1.00 93.12 87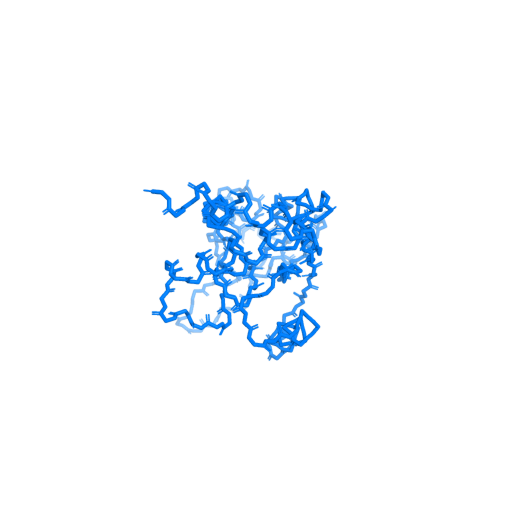 TRP A CA 1
ATOM 706 C C . TRP A 1 87 ? -1.508 -11.131 7.126 1.00 93.12 87 TRP A C 1
ATOM 708 O O . TRP A 1 87 ? -0.816 -11.843 6.401 1.00 93.12 87 TRP A O 1
ATOM 718 N N . ARG A 1 88 ? -2.825 -11.006 6.954 1.00 92.88 88 ARG A N 1
ATOM 719 C CA . ARG A 1 88 ? -3.508 -11.506 5.757 1.00 92.88 88 ARG A CA 1
ATOM 720 C C . ARG A 1 88 ? -3.191 -10.584 4.594 1.00 92.88 88 ARG A C 1
ATOM 722 O O . ARG A 1 88 ? -3.185 -9.367 4.778 1.00 92.88 88 ARG A O 1
ATOM 729 N N . PHE A 1 89 ? -2.976 -11.142 3.410 1.00 96.12 89 PHE A N 1
ATOM 730 C CA . PHE A 1 89 ? -2.619 -10.342 2.249 1.00 96.12 89 PHE A CA 1
ATOM 731 C C . PHE A 1 89 ? -3.312 -10.782 0.963 1.00 96.12 89 PHE A C 1
ATOM 733 O O . PHE A 1 89 ? -3.675 -11.946 0.799 1.00 96.12 89 PHE A O 1
ATOM 740 N N . LYS A 1 90 ? -3.458 -9.827 0.044 1.00 95.31 90 LYS A N 1
ATOM 741 C CA . LYS A 1 90 ? -3.736 -10.068 -1.377 1.00 95.31 90 LYS A CA 1
ATOM 742 C C . LYS A 1 90 ? -2.544 -9.605 -2.195 1.00 95.31 90 LYS A C 1
ATOM 744 O O . LYS A 1 90 ? -1.821 -8.714 -1.763 1.00 95.31 90 LYS A O 1
ATOM 749 N N . ILE A 1 91 ? -2.350 -10.212 -3.356 1.00 93.81 91 ILE A N 1
ATOM 750 C CA . ILE A 1 91 ? -1.222 -9.923 -4.238 1.00 93.81 91 ILE A CA 1
ATOM 751 C C . ILE A 1 91 ? -1.772 -9.332 -5.5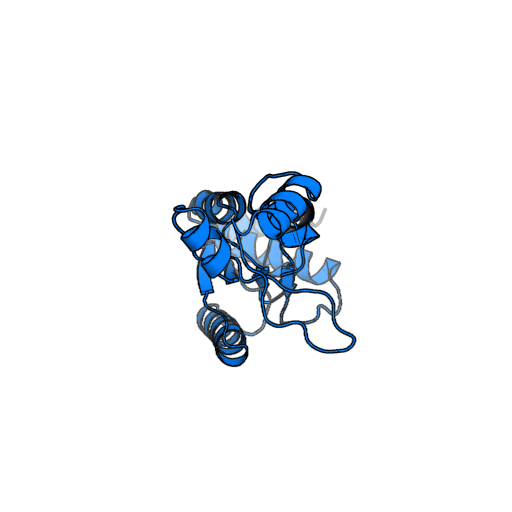22 1.00 93.81 91 ILE A C 1
ATOM 753 O O . ILE A 1 91 ? -2.720 -9.879 -6.083 1.00 93.81 91 ILE A O 1
ATOM 757 N N . ILE A 1 92 ? -1.154 -8.251 -5.973 1.00 91.00 92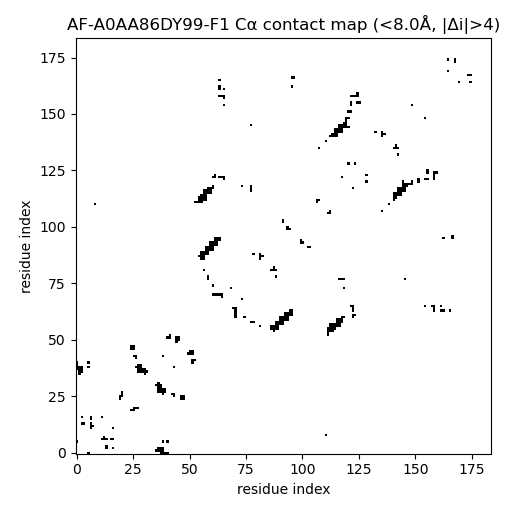 ILE A N 1
ATOM 758 C CA . ILE A 1 92 ? -1.315 -7.718 -7.318 1.00 91.00 92 ILE A CA 1
ATOM 759 C C . ILE A 1 92 ? 0.066 -7.721 -7.954 1.00 91.00 92 ILE A C 1
ATOM 761 O O . ILE A 1 92 ? 1.010 -7.159 -7.396 1.00 91.00 92 ILE A O 1
ATOM 765 N N . ILE A 1 93 ? 0.167 -8.400 -9.093 1.00 88.56 93 ILE A N 1
ATOM 766 C CA . ILE A 1 93 ? 1.353 -8.378 -9.940 1.00 88.56 93 ILE A CA 1
ATOM 767 C C . ILE A 1 93 ? 0.982 -7.529 -11.146 1.00 88.56 93 ILE A C 1
ATOM 769 O O . ILE A 1 93 ? 0.127 -7.927 -11.940 1.00 88.56 93 ILE A O 1
ATOM 773 N N . ASP A 1 94 ? 1.572 -6.345 -11.231 1.00 84.44 94 ASP A N 1
ATOM 774 C CA . ASP A 1 94 ? 1.365 -5.458 -12.362 1.00 84.44 94 ASP A CA 1
ATOM 775 C C . ASP A 1 94 ? 2.346 -5.825 -13.463 1.00 84.44 94 ASP A C 1
ATOM 777 O O . ASP A 1 94 ? 3.552 -5.937 -13.231 1.00 84.44 94 ASP A O 1
ATOM 781 N N . SER A 1 95 ? 1.811 -6.056 -14.656 1.00 80.06 95 SER A N 1
ATOM 782 C CA . SER A 1 95 ? 2.625 -6.344 -15.822 1.00 80.06 95 SER A CA 1
ATOM 783 C C . SER A 1 95 ? 2.515 -5.207 -16.800 1.00 80.06 95 SER A C 1
ATOM 785 O O . SER A 1 95 ? 1.418 -4.876 -17.231 1.00 80.06 95 SER A O 1
ATOM 787 N N . ILE A 1 96 ? 3.662 -4.674 -17.211 1.00 72.94 96 ILE A N 1
ATOM 788 C CA . ILE A 1 96 ? 3.754 -3.566 -18.171 1.00 72.94 96 ILE A CA 1
ATOM 789 C C . ILE A 1 96 ? 3.073 -3.890 -19.508 1.00 72.94 96 ILE A C 1
ATOM 791 O O . ILE A 1 96 ? 2.616 -2.994 -20.213 1.00 72.94 96 ILE A O 1
ATOM 795 N N . LEU A 1 97 ? 2.979 -5.176 -19.851 1.00 65.62 97 LEU A N 1
ATOM 796 C CA . LEU A 1 97 ? 2.355 -5.656 -21.083 1.00 65.62 97 LEU A CA 1
ATOM 797 C C . LEU A 1 97 ? 0.849 -5.927 -20.927 1.00 65.62 97 LEU A C 1
ATOM 799 O O . LEU A 1 97 ? 0.180 -6.259 -21.904 1.00 65.62 97 LEU A O 1
ATOM 803 N N . SER A 1 98 ? 0.300 -5.797 -19.717 1.00 64.25 98 SER A N 1
ATOM 804 C CA . SER A 1 98 ? -1.105 -6.067 -19.411 1.00 64.25 98 SER A CA 1
ATOM 805 C C . SER A 1 98 ? -1.770 -4.859 -18.752 1.00 64.25 98 SER A C 1
ATOM 807 O O . SER A 1 98 ? -1.197 -4.202 -17.892 1.00 64.25 98 SER A O 1
ATOM 809 N N . ALA A 1 99 ? -3.026 -4.577 -19.088 1.00 54.94 99 ALA A N 1
ATOM 810 C CA . ALA A 1 99 ? -3.784 -3.479 -18.485 1.00 54.94 99 ALA A CA 1
ATOM 811 C C . ALA A 1 99 ? -4.325 -3.814 -17.071 1.00 54.94 99 ALA A C 1
ATOM 813 O O . ALA A 1 99 ? -5.491 -3.549 -16.766 1.00 54.94 99 ALA A O 1
ATOM 814 N N . ASN A 1 100 ? -3.496 -4.402 -16.201 1.00 58.34 100 ASN A N 1
ATOM 815 C CA . ASN A 1 100 ? -3.871 -4.784 -14.832 1.00 58.34 100 ASN A CA 1
ATOM 816 C C . ASN A 1 100 ? -3.831 -3.615 -13.834 1.00 58.34 100 ASN A C 1
ATOM 818 O O . ASN A 1 100 ? -4.299 -3.761 -12.703 1.00 58.34 100 ASN A O 1
ATOM 822 N N . SER A 1 101 ? -3.389 -2.428 -14.260 1.00 61.47 101 SER A N 1
ATOM 823 C CA . SER A 1 101 ? -3.391 -1.197 -13.456 1.00 61.47 101 SER A CA 1
ATOM 824 C C . SER A 1 101 ? -4.749 -0.907 -12.794 1.00 61.47 101 SER A C 1
ATOM 826 O O . SER A 1 101 ? -4.813 -0.421 -11.663 1.00 61.47 101 SER A O 1
ATOM 828 N N . ASN A 1 102 ? -5.857 -1.304 -13.429 1.00 73.06 102 ASN A N 1
ATOM 829 C CA . ASN A 1 102 ? -7.204 -1.177 -12.870 1.00 73.06 102 ASN A CA 1
ATOM 830 C C . ASN A 1 102 ? -7.431 -1.974 -11.574 1.00 73.06 102 ASN A C 1
ATOM 832 O O . ASN A 1 102 ? -8.247 -1.563 -10.746 1.00 73.06 102 ASN A O 1
ATOM 836 N N . GLU A 1 103 ? -6.764 -3.111 -11.376 1.00 84.38 103 GLU A N 1
ATOM 837 C CA . GLU A 1 103 ? -6.957 -3.935 -10.178 1.00 84.38 103 GLU A CA 1
ATOM 838 C C . GLU A 1 103 ? -6.361 -3.279 -8.935 1.00 84.38 103 GLU A C 1
ATOM 840 O O . GLU A 1 103 ? -6.988 -3.297 -7.871 1.00 84.38 103 GLU A O 1
ATOM 845 N N . LEU A 1 104 ? -5.204 -2.624 -9.081 1.00 87.88 104 LEU A N 1
ATOM 846 C CA . LEU A 1 104 ? -4.560 -1.879 -8.002 1.00 87.88 104 LEU A CA 1
ATOM 847 C C . LEU A 1 104 ? -5.457 -0.746 -7.506 1.00 87.88 104 LEU A C 1
ATOM 849 O O . LEU A 1 104 ? -5.758 -0.665 -6.313 1.00 87.88 104 LEU A O 1
ATOM 853 N N . PHE A 1 105 ? -5.949 0.091 -8.422 1.00 87.25 105 PHE A N 1
ATOM 854 C CA . PHE A 1 105 ? -6.838 1.192 -8.056 1.00 87.25 105 PHE A CA 1
ATOM 855 C C . PHE A 1 105 ? -8.143 0.686 -7.441 1.00 87.25 105 PHE A C 1
ATOM 857 O O . PHE A 1 105 ? -8.563 1.201 -6.406 1.00 87.25 105 PHE A O 1
ATOM 864 N N . LYS A 1 106 ? -8.762 -0.364 -7.998 1.00 88.31 106 LYS A N 1
ATOM 865 C CA . LYS A 1 106 ? -9.961 -0.980 -7.401 1.00 88.31 106 LYS A CA 1
ATOM 866 C C . LYS A 1 106 ? -9.697 -1.481 -5.980 1.00 88.31 106 LYS A C 1
ATOM 868 O O . LYS A 1 106 ? -10.523 -1.259 -5.094 1.00 88.31 106 LYS A O 1
ATOM 873 N N . ALA A 1 107 ? -8.552 -2.123 -5.744 1.00 90.19 107 ALA A N 1
ATOM 874 C CA . ALA A 1 107 ? -8.172 -2.592 -4.417 1.00 90.19 107 ALA A CA 1
ATOM 875 C C . ALA A 1 107 ? -8.004 -1.424 -3.436 1.00 90.19 107 ALA A C 1
ATOM 877 O O . ALA A 1 107 ? -8.608 -1.449 -2.363 1.00 90.19 107 ALA A O 1
ATOM 878 N N . LEU A 1 108 ? -7.265 -0.377 -3.812 1.00 90.06 108 LEU A N 1
ATOM 879 C CA . LEU A 1 108 ? -7.045 0.802 -2.963 1.00 90.06 108 LEU A CA 1
ATOM 880 C C . LEU A 1 108 ? -8.347 1.577 -2.688 1.00 90.06 108 LEU A C 1
ATOM 882 O O . LEU A 1 108 ? -8.575 2.032 -1.568 1.00 90.06 108 LEU A O 1
ATOM 886 N N . LEU A 1 109 ? -9.248 1.661 -3.670 1.00 88.88 109 LEU A N 1
ATOM 887 C CA . LEU A 1 109 ? -10.543 2.338 -3.535 1.00 88.88 109 LEU A CA 1
ATOM 888 C C . LEU A 1 109 ? -11.589 1.527 -2.752 1.00 88.88 109 LEU A C 1
ATOM 890 O O . LEU A 1 109 ? -12.567 2.101 -2.274 1.00 88.88 109 LEU A O 1
ATOM 894 N N . SER A 1 110 ? -11.393 0.217 -2.564 1.00 87.06 110 SER A N 1
ATOM 895 C CA . SER A 1 110 ? -12.336 -0.644 -1.823 1.00 87.06 110 SER A CA 1
ATOM 896 C C . SER A 1 110 ? -12.520 -0.238 -0.350 1.00 87.06 110 SER A C 1
ATOM 898 O O . SER A 1 110 ? -13.542 -0.550 0.282 1.00 87.06 110 SER A O 1
ATOM 900 N N . GLY A 1 111 ? -11.523 0.452 0.213 1.00 84.75 111 GLY A N 1
ATOM 901 C CA . GLY A 1 111 ? -11.440 0.762 1.638 1.00 84.75 111 GLY A CA 1
ATOM 902 C C . GLY A 1 111 ? -11.168 -0.462 2.520 1.00 84.75 111 GLY A C 1
ATOM 903 O O . GLY A 1 111 ? -11.412 -0.388 3.719 1.00 84.75 111 GLY A O 1
ATOM 904 N N . CYS A 1 112 ? -10.714 -1.582 1.943 1.00 89.00 112 CYS A N 1
ATOM 905 C CA . CYS A 1 112 ? -10.345 -2.808 2.664 1.00 89.00 112 CYS A CA 1
ATOM 906 C C . CYS A 1 112 ? -8.823 -2.982 2.823 1.00 89.00 112 CYS A C 1
ATOM 908 O O . CYS A 1 112 ? -8.377 -3.919 3.481 1.00 89.00 112 CYS A O 1
ATOM 910 N N . VAL A 1 113 ? -8.014 -2.115 2.211 1.00 92.81 113 VAL A N 1
ATOM 911 C CA . VAL A 1 113 ? -6.549 -2.199 2.275 1.00 92.81 113 VAL A CA 1
ATOM 912 C C . VAL A 1 113 ? -6.048 -1.450 3.507 1.00 92.81 113 VAL A C 1
ATOM 914 O O . VAL A 1 113 ? -6.292 -0.256 3.644 1.00 92.81 113 VAL A O 1
ATOM 917 N N . GLU A 1 114 ? -5.340 -2.141 4.402 1.00 91.88 114 GLU A N 1
ATOM 918 C CA . GLU A 1 114 ? -4.773 -1.523 5.616 1.00 91.88 114 GLU A CA 1
ATOM 919 C C . GLU A 1 114 ? -3.380 -0.945 5.413 1.00 91.88 114 GLU A C 1
ATOM 921 O O . GLU A 1 114 ? -2.952 -0.103 6.194 1.00 91.88 114 GLU A O 1
ATOM 926 N N . ARG A 1 115 ? -2.633 -1.493 4.456 1.00 94.12 115 ARG A N 1
ATOM 927 C CA . ARG A 1 115 ? -1.263 -1.111 4.109 1.00 94.12 115 ARG A CA 1
ATOM 928 C C . ARG A 1 115 ? -0.889 -1.730 2.777 1.00 94.12 1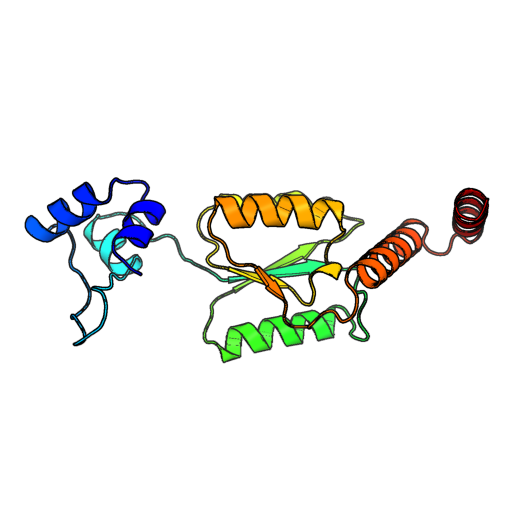15 ARG A C 1
ATOM 930 O O . ARG A 1 115 ? -1.443 -2.769 2.408 1.00 94.12 115 ARG A O 1
ATOM 937 N N . MET A 1 116 ? 0.074 -1.119 2.107 1.00 95.19 116 MET A N 1
ATOM 938 C CA . MET A 1 116 ? 0.667 -1.646 0.888 1.00 95.19 116 MET A CA 1
ATOM 939 C C . MET A 1 116 ? 2.128 -2.012 1.149 1.00 95.19 116 MET A C 1
ATOM 941 O O . MET A 1 116 ? 2.880 -1.190 1.664 1.00 95.19 116 MET A O 1
ATOM 945 N N . ILE A 1 117 ? 2.525 -3.238 0.819 1.00 95.06 117 ILE A N 1
ATOM 946 C CA . ILE A 1 117 ? 3.914 -3.699 0.873 1.00 95.06 117 ILE A CA 1
ATOM 947 C C . ILE A 1 117 ? 4.445 -3.747 -0.551 1.00 95.06 117 ILE A C 1
ATOM 949 O O . ILE A 1 117 ? 3.810 -4.331 -1.431 1.00 95.06 117 ILE A O 1
ATOM 953 N N . ILE A 1 118 ? 5.613 -3.149 -0.741 1.00 91.69 118 ILE A N 1
ATOM 954 C CA . ILE A 1 118 ? 6.371 -3.154 -1.992 1.00 91.69 118 ILE A CA 1
ATOM 955 C C . ILE A 1 118 ? 7.809 -3.565 -1.682 1.00 91.69 118 ILE A C 1
ATOM 957 O O . ILE A 1 118 ? 8.245 -3.471 -0.532 1.00 91.69 118 ILE A O 1
ATOM 961 N N . SER A 1 119 ? 8.561 -4.032 -2.674 1.00 88.81 119 SER A N 1
ATOM 962 C CA . SER A 1 119 ? 9.974 -4.350 -2.441 1.00 88.81 119 SER A CA 1
ATOM 963 C C . SER A 1 119 ? 10.786 -3.083 -2.224 1.00 88.81 119 SER A C 1
ATOM 965 O O . SER A 1 119 ? 11.365 -2.914 -1.155 1.00 88.81 119 SER A O 1
ATO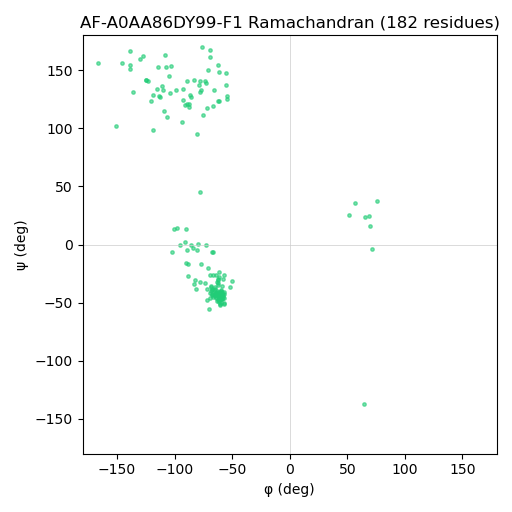M 967 N N . SER A 1 120 ? 10.738 -2.140 -3.162 1.00 86.06 120 SER A N 1
ATOM 968 C CA . SER A 1 120 ? 11.336 -0.812 -3.036 1.00 86.06 120 SER A CA 1
ATOM 969 C C . SER A 1 120 ? 10.393 0.249 -3.616 1.00 86.06 120 SER A C 1
ATOM 971 O O . SER A 1 120 ? 9.445 -0.068 -4.333 1.00 86.06 120 SER A O 1
ATOM 973 N N . MET A 1 121 ? 10.645 1.533 -3.339 1.00 82.38 121 MET A N 1
ATOM 974 C CA . MET A 1 121 ? 9.888 2.620 -3.989 1.00 82.38 121 MET A CA 1
ATOM 975 C C . MET A 1 121 ? 10.114 2.665 -5.509 1.00 82.38 121 MET A C 1
ATOM 977 O O . MET A 1 121 ? 9.248 3.135 -6.238 1.00 82.38 121 MET A O 1
ATOM 981 N N . SER A 1 122 ? 11.261 2.168 -5.981 1.00 78.50 122 SER A N 1
ATOM 982 C CA . SER A 1 122 ? 11.631 2.096 -7.397 1.00 78.50 122 SER A CA 1
ATOM 983 C C . SER A 1 122 ? 11.086 0.861 -8.117 1.00 78.50 122 SER A C 1
ATOM 985 O O . SER A 1 122 ? 11.259 0.761 -9.326 1.00 78.50 122 SER A O 1
ATOM 987 N N . SER A 1 123 ? 10.392 -0.048 -7.416 1.00 76.81 123 SER A N 1
ATOM 988 C CA . SER A 1 123 ? 9.584 -1.120 -8.025 1.00 76.81 123 SER A CA 1
ATOM 989 C C . SER A 1 123 ? 8.354 -0.582 -8.771 1.00 76.81 123 SER A C 1
ATOM 991 O O . SER A 1 123 ? 7.606 -1.344 -9.375 1.00 76.81 123 SER A O 1
ATOM 993 N N . ILE A 1 124 ? 8.090 0.720 -8.664 1.00 82.12 124 ILE A N 1
ATOM 994 C CA . ILE A 1 124 ? 7.015 1.435 -9.342 1.00 82.12 124 ILE A CA 1
ATOM 995 C C . ILE A 1 124 ? 7.678 2.560 -10.142 1.00 82.12 124 ILE A C 1
ATOM 997 O O . ILE A 1 124 ? 8.609 3.207 -9.654 1.00 82.12 124 ILE A O 1
ATOM 1001 N N . GLY A 1 125 ? 7.193 2.827 -11.356 1.00 80.31 125 GLY A N 1
ATOM 1002 C CA . GLY A 1 125 ? 7.632 3.992 -12.124 1.00 80.31 125 GLY A CA 1
ATOM 1003 C C . GLY A 1 125 ? 7.449 5.295 -11.335 1.00 80.31 125 GLY A C 1
ATOM 1004 O O . GLY A 1 125 ? 6.556 5.425 -10.500 1.00 80.31 125 GLY A O 1
ATOM 1005 N N . PHE A 1 126 ? 8.328 6.277 -11.551 1.00 81.81 126 PHE A N 1
ATOM 1006 C CA . PHE A 1 126 ? 8.368 7.500 -10.734 1.00 81.81 126 PHE A CA 1
ATOM 1007 C C . PHE A 1 126 ? 7.040 8.269 -10.720 1.00 81.81 126 PHE A C 1
ATOM 1009 O O . PHE A 1 126 ? 6.616 8.793 -9.685 1.00 81.81 126 PHE A O 1
ATOM 1016 N N . VAL A 1 127 ? 6.388 8.356 -11.880 1.00 81.88 127 VAL A N 1
ATOM 1017 C CA . VAL A 1 127 ? 5.127 9.083 -12.043 1.00 81.88 127 VAL A CA 1
ATOM 1018 C C . VAL A 1 127 ? 3.992 8.313 -11.369 1.00 81.88 127 VAL A C 1
ATOM 1020 O O . VAL A 1 127 ? 3.259 8.881 -10.559 1.00 81.88 127 VAL A O 1
ATOM 1023 N N . GLU A 1 128 ? 3.895 7.009 -11.624 1.00 82.81 128 GLU A N 1
ATOM 1024 C CA . GLU A 1 128 ? 2.915 6.114 -11.010 1.00 82.81 128 GLU A CA 1
ATOM 1025 C C . GLU A 1 128 ? 3.062 6.087 -9.486 1.00 82.81 128 GLU A C 1
ATOM 1027 O O . GLU A 1 128 ? 2.069 6.180 -8.762 1.00 82.81 128 GLU A O 1
ATOM 1032 N N . PHE A 1 129 ? 4.299 6.053 -8.987 1.00 86.31 129 PHE A N 1
ATOM 1033 C CA . PHE A 1 129 ? 4.595 6.089 -7.562 1.00 86.31 129 PHE A CA 1
ATOM 1034 C C . PHE A 1 129 ? 4.071 7.368 -6.909 1.00 86.31 129 PHE A C 1
ATOM 1036 O O . PHE A 1 129 ? 3.467 7.300 -5.840 1.00 86.31 129 PHE A O 1
ATOM 1043 N N . LYS A 1 130 ? 4.236 8.535 -7.550 1.00 87.50 130 LYS A N 1
ATOM 1044 C CA . LYS A 1 130 ? 3.686 9.798 -7.031 1.00 87.50 130 LYS A CA 1
ATOM 1045 C C . LYS A 1 130 ? 2.167 9.743 -6.899 1.00 87.50 130 LYS A C 1
ATOM 1047 O O . LYS A 1 130 ? 1.647 10.115 -5.849 1.00 87.50 130 LYS A O 1
ATOM 1052 N N . TYR A 1 131 ? 1.469 9.250 -7.922 1.00 88.19 131 TYR A N 1
ATOM 1053 C CA . TYR A 1 131 ? 0.011 9.119 -7.877 1.00 88.19 131 TYR A CA 1
ATOM 1054 C C . TYR A 1 131 ? -0.445 8.129 -6.805 1.00 88.19 131 TYR A C 1
ATOM 1056 O O . TYR A 1 131 ? -1.339 8.440 -6.014 1.00 88.19 131 TYR A O 1
ATOM 1064 N N . LEU A 1 132 ? 0.195 6.959 -6.736 1.00 88.62 132 LEU A N 1
ATOM 1065 C CA . LEU A 1 132 ? -0.111 5.943 -5.732 1.00 88.62 132 LEU A CA 1
ATOM 1066 C C . LEU A 1 132 ? 0.152 6.445 -4.320 1.00 88.62 132 LEU A C 1
ATOM 1068 O O . LEU A 1 132 ? -0.674 6.219 -3.439 1.00 88.62 132 LEU A O 1
ATOM 1072 N N . LYS A 1 133 ? 1.254 7.167 -4.110 1.00 90.31 133 LYS A N 1
ATOM 1073 C CA . LYS A 1 133 ? 1.582 7.784 -2.828 1.00 90.31 133 LYS A CA 1
ATOM 1074 C C . LYS A 1 133 ? 0.517 8.792 -2.414 1.00 90.31 133 LYS A C 1
ATOM 1076 O O . LYS A 1 133 ? -0.009 8.669 -1.316 1.00 90.31 133 LYS A O 1
ATOM 1081 N N . SER A 1 134 ? 0.125 9.713 -3.297 1.00 90.19 134 SER A N 1
ATOM 1082 C CA . SER A 1 134 ? -0.942 10.677 -2.996 1.00 90.19 134 SER A CA 1
ATOM 1083 C C . SER A 1 134 ? -2.271 9.999 -2.653 1.00 90.19 134 SER A C 1
ATOM 1085 O O . SER A 1 134 ? -2.918 10.384 -1.681 1.00 90.19 134 SER A O 1
ATOM 1087 N N . LEU A 1 135 ? -2.659 8.962 -3.403 1.00 90.44 135 LEU A N 1
ATOM 1088 C CA . LEU A 1 135 ? -3.874 8.194 -3.121 1.00 90.44 135 LEU A CA 1
ATOM 1089 C C . LEU A 1 135 ? -3.786 7.467 -1.771 1.00 90.44 135 LEU A C 1
ATOM 1091 O O . LEU A 1 135 ? -4.733 7.486 -0.986 1.00 90.44 135 LEU A O 1
ATOM 1095 N N . CYS A 1 136 ? -2.652 6.828 -1.495 1.00 91.19 136 CYS A N 1
ATOM 1096 C CA . CYS A 1 136 ? -2.411 6.123 -0.243 1.00 91.19 136 CYS A CA 1
ATOM 1097 C C . CYS A 1 136 ? -2.413 7.084 0.953 1.00 91.19 136 CYS A C 1
ATOM 1099 O O . CYS A 1 136 ? -3.059 6.785 1.956 1.00 91.19 136 CYS A O 1
ATOM 1101 N N . ASP A 1 137 ? -1.7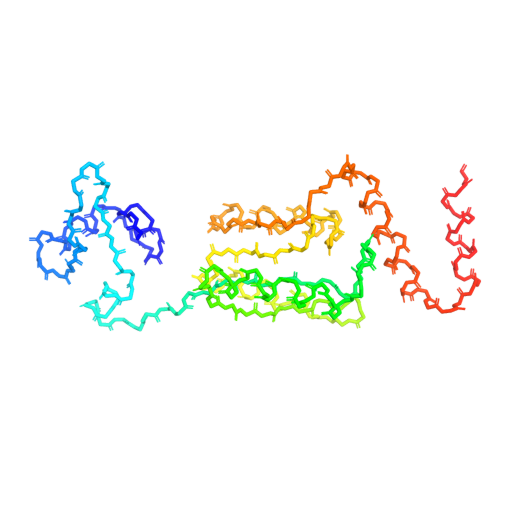93 8.258 0.830 1.00 87.88 137 ASP A N 1
ATOM 1102 C CA . ASP A 1 137 ? -1.789 9.299 1.861 1.00 87.88 137 ASP A CA 1
ATOM 1103 C C . ASP A 1 137 ? -3.215 9.802 2.151 1.00 87.88 137 ASP A C 1
ATOM 1105 O O . ASP A 1 137 ? -3.622 9.879 3.313 1.00 87.88 137 ASP A O 1
ATOM 1109 N N . GLU A 1 138 ? -4.019 10.065 1.111 1.00 87.69 138 GLU A N 1
ATOM 1110 C CA . GLU A 1 138 ? -5.425 10.473 1.258 1.00 87.69 138 GLU A CA 1
ATOM 1111 C C . GLU A 1 138 ? -6.260 9.400 1.978 1.00 87.69 138 GLU A C 1
ATOM 1113 O O . GLU A 1 138 ? -7.092 9.705 2.839 1.00 87.69 138 GLU A O 1
ATOM 1118 N N . LYS A 1 139 ? -6.028 8.124 1.646 1.00 84.69 139 LYS A N 1
ATOM 1119 C CA . LYS A 1 139 ? -6.731 6.980 2.243 1.00 84.69 139 LYS A CA 1
ATOM 1120 C C . LYS A 1 139 ? -6.109 6.482 3.548 1.00 84.69 139 LYS A C 1
ATOM 1122 O O . LYS A 1 139 ? -6.664 5.564 4.149 1.00 84.69 139 LYS A O 1
ATOM 1127 N N . LEU A 1 140 ? -5.019 7.096 4.018 1.00 85.50 140 LEU A N 1
ATOM 1128 C CA . LEU A 1 140 ? -4.258 6.680 5.203 1.00 85.50 140 LEU A CA 1
ATOM 1129 C C . LEU A 1 140 ? -3.757 5.227 5.115 1.00 85.50 140 LEU A C 1
ATOM 1131 O O . LEU A 1 140 ? -3.724 4.511 6.116 1.00 85.50 140 LEU A O 1
ATOM 1135 N N . ILE A 1 141 ? -3.379 4.796 3.912 1.00 91.75 141 ILE A N 1
ATOM 1136 C CA . ILE A 1 141 ? -2.794 3.487 3.630 1.00 91.75 141 ILE A CA 1
ATOM 1137 C C . ILE A 1 141 ? -1.268 3.648 3.671 1.00 91.75 141 ILE A C 1
ATOM 1139 O O . ILE A 1 141 ? -0.694 4.203 2.740 1.00 91.75 141 ILE A O 1
ATOM 1143 N N . PRO A 1 142 ? -0.565 3.187 4.717 1.00 91.19 142 PRO A N 1
ATOM 1144 C CA . PRO A 1 142 ? 0.888 3.260 4.748 1.00 91.19 142 PRO A CA 1
ATOM 1145 C C . PRO A 1 142 ? 1.502 2.362 3.667 1.00 91.19 142 PRO A C 1
ATOM 1147 O O . PRO A 1 142 ? 1.133 1.191 3.530 1.00 91.19 142 PRO A O 1
ATOM 1150 N N . ILE A 1 143 ? 2.468 2.915 2.933 1.00 92.81 143 ILE A N 1
ATOM 1151 C CA . ILE A 1 143 ? 3.322 2.181 1.994 1.00 92.81 143 ILE A CA 1
ATOM 1152 C C . ILE A 1 143 ? 4.590 1.756 2.736 1.00 92.81 143 ILE A C 1
ATOM 1154 O O . ILE A 1 143 ? 5.281 2.593 3.315 1.00 92.81 143 ILE A O 1
ATOM 1158 N N . ILE A 1 144 ? 4.888 0.459 2.728 1.00 92.69 144 ILE A N 1
ATOM 1159 C CA . ILE A 1 144 ? 6.024 -0.136 3.433 1.00 92.69 144 ILE A CA 1
ATOM 1160 C C . ILE A 1 144 ? 6.946 -0.794 2.397 1.00 92.69 144 ILE A C 1
ATOM 1162 O O . ILE A 1 144 ? 6.665 -1.915 1.964 1.00 92.69 144 ILE A O 1
ATOM 1166 N N . PRO A 1 145 ? 8.029 -0.116 1.981 1.00 90.31 145 PRO A N 1
ATOM 1167 C CA . PRO A 1 145 ? 9.095 -0.752 1.218 1.00 90.31 145 PRO A CA 1
ATOM 1168 C C . PRO A 1 145 ? 9.925 -1.677 2.124 1.00 90.31 145 PRO A C 1
ATOM 1170 O O . PRO A 1 145 ? 10.223 -1.318 3.265 1.00 90.31 145 PRO A O 1
ATOM 1173 N N . LEU A 1 146 ? 10.305 -2.861 1.634 1.00 88.75 146 LEU A N 1
ATOM 1174 C CA . LEU A 1 146 ? 11.182 -3.787 2.372 1.00 88.75 146 LEU A CA 1
ATOM 1175 C C . LEU A 1 146 ? 12.667 -3.451 2.226 1.00 88.75 146 LEU A C 1
ATOM 1177 O O . LEU A 1 146 ? 13.450 -3.664 3.150 1.00 88.75 146 LEU A O 1
ATOM 1181 N N . GLN A 1 147 ? 13.053 -2.949 1.061 1.00 82.44 147 GLN A N 1
ATOM 1182 C CA . GLN A 1 147 ? 14.420 -2.595 0.731 1.00 82.44 147 GLN A CA 1
ATOM 1183 C C . GLN A 1 147 ? 14.609 -1.092 0.910 1.00 82.44 147 GLN A C 1
ATOM 1185 O O . GLN A 1 147 ? 13.799 -0.281 0.451 1.00 82.44 147 GLN A O 1
ATOM 1190 N N . GLN A 1 148 ? 15.695 -0.719 1.584 1.00 70.06 148 GLN A N 1
ATOM 1191 C CA . GLN A 1 148 ? 16.113 0.674 1.643 1.00 70.06 148 GLN A CA 1
ATOM 1192 C C . GLN A 1 148 ? 16.778 1.059 0.331 1.00 70.06 148 GLN A C 1
ATOM 1194 O O . GLN A 1 148 ? 17.651 0.352 -0.169 1.00 70.06 148 GLN A O 1
ATOM 1199 N N . ILE A 1 149 ? 16.374 2.206 -0.200 1.00 66.38 149 ILE A N 1
ATOM 1200 C CA . ILE A 1 149 ? 16.992 2.773 -1.385 1.00 66.38 149 ILE A CA 1
ATOM 1201 C C . ILE A 1 149 ? 18.194 3.608 -0.954 1.00 66.38 149 ILE A C 1
ATOM 1203 O O . ILE A 1 149 ? 18.082 4.476 -0.090 1.00 66.38 149 ILE A O 1
ATOM 1207 N N . THR A 1 150 ? 19.344 3.355 -1.570 1.00 64.81 150 THR A N 1
ATOM 1208 C CA . THR A 1 150 ? 20.564 4.143 -1.359 1.00 64.81 150 THR A CA 1
ATOM 1209 C C . THR A 1 150 ? 20.571 5.424 -2.197 1.00 64.81 150 THR A C 1
ATOM 1211 O O . THR A 1 150 ? 21.119 6.430 -1.753 1.00 64.81 150 THR A O 1
ATOM 1214 N N . ASN A 1 151 ? 19.939 5.421 -3.381 1.00 80.25 151 ASN A N 1
ATOM 1215 C CA . ASN A 1 151 ? 19.756 6.600 -4.236 1.00 80.25 151 ASN A CA 1
ATOM 1216 C C . ASN A 1 151 ? 18.471 6.494 -5.084 1.00 80.25 151 ASN A C 1
ATOM 1218 O O . ASN A 1 151 ? 18.447 5.814 -6.110 1.00 80.25 151 ASN A O 1
ATOM 1222 N N . GLU A 1 152 ? 17.412 7.194 -4.665 1.00 76.56 152 GLU A N 1
ATOM 1223 C CA . GLU A 1 152 ? 16.082 7.113 -5.293 1.00 76.56 152 GLU A CA 1
ATOM 1224 C C . GLU A 1 152 ? 16.095 7.507 -6.769 1.00 76.56 152 GLU A C 1
ATOM 1226 O O . GLU A 1 152 ? 15.530 6.797 -7.598 1.00 76.56 152 GLU A O 1
ATOM 1231 N N . THR A 1 153 ? 16.777 8.599 -7.120 1.00 81.31 153 THR A N 1
ATOM 1232 C CA . THR A 1 153 ? 16.843 9.084 -8.504 1.00 81.31 153 THR A CA 1
ATOM 1233 C C . THR A 1 153 ? 17.472 8.048 -9.425 1.00 81.31 153 THR A C 1
ATOM 1235 O O . THR A 1 153 ? 16.934 7.757 -10.493 1.00 81.31 153 THR A O 1
ATOM 1238 N N . LEU A 1 154 ? 18.600 7.468 -9.008 1.00 81.19 154 LEU A N 1
ATOM 1239 C CA . LEU A 1 154 ? 19.296 6.464 -9.803 1.00 81.19 154 LEU A CA 1
ATOM 1240 C C . LEU A 1 154 ? 18.423 5.224 -10.021 1.00 81.19 154 LEU A C 1
ATOM 1242 O O . LEU A 1 154 ? 18.388 4.686 -11.126 1.00 81.19 154 LEU A O 1
ATOM 1246 N N . ASP A 1 155 ? 17.704 4.785 -8.993 1.00 80.81 155 ASP A N 1
ATOM 1247 C CA . ASP A 1 155 ? 16.885 3.583 -9.094 1.00 80.81 155 ASP A CA 1
ATOM 1248 C C . ASP A 1 155 ? 15.617 3.800 -9.931 1.00 80.81 155 ASP A C 1
ATOM 1250 O O . ASP A 1 155 ? 15.240 2.904 -10.686 1.00 80.81 155 ASP A O 1
ATOM 1254 N N . PHE A 1 156 ? 15.013 4.994 -9.906 1.00 84.12 156 PHE A N 1
ATOM 1255 C CA . PHE A 1 156 ? 13.951 5.339 -10.859 1.00 84.12 156 PHE A CA 1
ATOM 1256 C C . PHE A 1 156 ? 14.461 5.359 -12.306 1.00 84.12 156 PHE A C 1
ATOM 1258 O O . PHE A 1 156 ? 13.775 4.860 -13.200 1.00 84.12 156 PHE A O 1
ATOM 1265 N N . CYS A 1 157 ? 15.675 5.870 -12.549 1.00 83.88 157 CYS A N 1
ATOM 1266 C CA . CYS A 1 157 ? 16.293 5.816 -13.877 1.00 83.88 157 CYS A CA 1
ATOM 1267 C C . CYS A 1 157 ? 16.544 4.369 -14.329 1.00 83.88 157 CYS A C 1
ATOM 1269 O O . CYS A 1 157 ? 16.234 4.023 -15.469 1.00 83.88 157 CYS A O 1
ATOM 1271 N N . LYS A 1 158 ? 17.055 3.501 -13.442 1.00 83.00 158 LYS A N 1
ATOM 1272 C CA . LYS A 1 158 ? 17.225 2.067 -13.736 1.00 83.00 158 LYS A CA 1
ATOM 1273 C C . LYS A 1 158 ? 15.890 1.407 -14.080 1.00 83.00 158 LYS A C 1
ATOM 1275 O O . LYS A 1 158 ? 15.825 0.693 -15.078 1.00 83.00 158 LYS A O 1
ATOM 1280 N N . HIS A 1 159 ? 14.838 1.685 -13.305 1.00 84.88 159 HIS A N 1
ATOM 1281 C CA . HIS A 1 159 ? 13.496 1.170 -13.578 1.00 84.88 159 HIS A CA 1
ATOM 1282 C C . HIS A 1 159 ? 13.019 1.576 -14.969 1.00 84.88 159 HIS A C 1
ATOM 1284 O O . HIS A 1 159 ? 12.634 0.718 -15.757 1.00 84.88 159 HIS A O 1
ATOM 1290 N N . ALA A 1 160 ? 13.107 2.864 -15.312 1.00 83.88 160 ALA A N 1
ATOM 1291 C CA . ALA A 1 160 ? 12.702 3.359 -16.625 1.00 83.88 160 ALA A CA 1
ATOM 1292 C C . ALA A 1 160 ? 13.457 2.661 -17.772 1.00 83.88 160 ALA A C 1
ATOM 1294 O O . ALA A 1 160 ? 12.842 2.248 -18.753 1.00 83.88 160 ALA A O 1
ATOM 1295 N N . ILE A 1 161 ? 14.770 2.452 -17.630 1.00 82.94 161 ILE A N 1
ATOM 1296 C CA . ILE A 1 161 ? 15.570 1.724 -18.627 1.00 82.94 161 ILE A CA 1
ATOM 1297 C C . ILE A 1 161 ? 15.094 0.271 -18.767 1.00 82.94 161 ILE A C 1
ATOM 1299 O O . ILE A 1 161 ? 14.994 -0.237 -19.883 1.00 82.94 161 ILE A O 1
ATOM 1303 N N . LEU A 1 162 ? 14.801 -0.414 -17.658 1.00 83.81 162 LEU A N 1
ATOM 1304 C CA . LEU A 1 162 ? 14.324 -1.800 -17.682 1.00 83.81 162 LEU A CA 1
ATOM 1305 C C . LEU A 1 162 ? 12.930 -1.923 -18.303 1.00 83.81 162 LEU A C 1
ATOM 1307 O O . LEU A 1 162 ? 12.697 -2.837 -19.092 1.00 83.81 162 LEU A O 1
ATOM 1311 N N . VAL A 1 163 ? 12.037 -0.975 -18.010 1.00 83.44 163 VAL A N 1
ATOM 1312 C CA . VAL A 1 163 ? 10.716 -0.854 -18.643 1.00 83.44 163 VAL A CA 1
ATOM 1313 C C . VAL A 1 163 ? 10.867 -0.729 -20.157 1.00 83.44 163 VAL A C 1
ATOM 1315 O O . VAL A 1 163 ? 10.267 -1.505 -20.898 1.00 83.44 163 VAL A O 1
ATOM 1318 N N . VAL A 1 164 ? 11.710 0.201 -20.617 1.00 82.75 164 VAL A N 1
ATOM 1319 C CA . VAL A 1 164 ? 11.970 0.421 -22.047 1.00 82.75 164 VAL A CA 1
ATOM 1320 C C . VAL A 1 164 ? 12.523 -0.839 -22.704 1.00 82.75 164 VAL A C 1
ATOM 1322 O O . VAL A 1 164 ? 12.011 -1.255 -23.738 1.00 82.75 164 VAL A O 1
ATOM 1325 N N . LYS A 1 165 ? 13.515 -1.494 -22.085 1.00 81.00 165 LYS A N 1
ATOM 1326 C CA . LYS A 1 165 ? 14.066 -2.763 -22.588 1.00 81.00 165 LYS A CA 1
ATOM 1327 C C . LYS A 1 165 ? 12.996 -3.839 -22.717 1.00 81.00 165 LYS A C 1
ATOM 1329 O O . LYS A 1 165 ? 12.950 -4.543 -23.719 1.00 81.00 165 LYS A O 1
ATOM 1334 N N . LYS A 1 166 ? 12.118 -3.958 -21.720 1.00 81.19 166 LYS A N 1
ATOM 1335 C CA . LYS A 1 166 ? 11.041 -4.948 -21.740 1.00 81.19 166 LYS A CA 1
ATOM 1336 C C . LYS A 1 166 ? 9.994 -4.652 -22.813 1.00 81.19 166 LYS A C 1
ATOM 1338 O O . LYS A 1 166 ? 9.525 -5.586 -23.454 1.00 81.19 166 LYS A O 1
ATOM 1343 N N . LEU A 1 167 ? 9.657 -3.379 -23.024 1.00 80.69 167 LEU A N 1
ATOM 1344 C CA . LEU A 1 167 ? 8.723 -2.937 -24.065 1.00 80.69 167 LEU A CA 1
ATOM 1345 C C . LEU A 1 167 ? 9.293 -3.104 -25.480 1.00 80.69 167 LEU A C 1
ATOM 1347 O O . LEU A 1 167 ? 8.579 -3.552 -26.371 1.00 80.69 167 LEU A O 1
ATOM 1351 N N . ALA A 1 168 ? 10.570 -2.773 -25.682 1.00 80.25 168 ALA A N 1
ATOM 1352 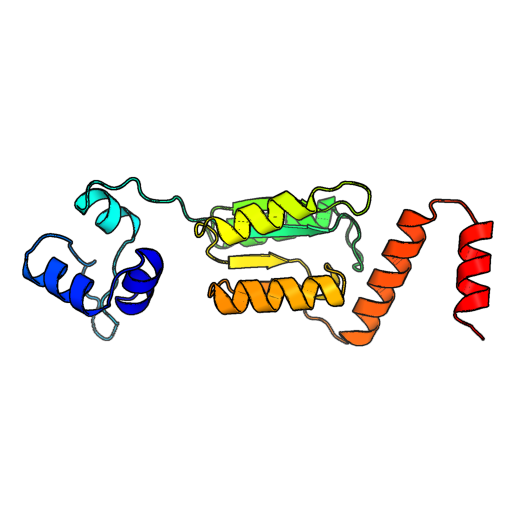C CA . ALA A 1 168 ? 11.259 -2.948 -26.962 1.00 80.25 168 ALA A CA 1
ATOM 1353 C C . ALA A 1 168 ? 11.525 -4.432 -27.294 1.00 80.25 168 ALA A C 1
ATOM 1355 O O . ALA A 1 168 ? 11.731 -4.790 -28.455 1.00 80.25 168 ALA A O 1
ATOM 1356 N N . GLY A 1 169 ? 11.515 -5.309 -26.285 1.00 74.88 169 GLY A N 1
ATOM 1357 C CA . GLY A 1 169 ? 11.827 -6.727 -26.439 1.00 74.88 169 GLY A CA 1
ATOM 1358 C C . GLY A 1 169 ? 13.285 -6.945 -26.861 1.00 74.88 169 GLY A C 1
ATOM 1359 O O . GLY A 1 169 ? 14.194 -6.301 -26.344 1.00 74.88 169 GLY A O 1
ATOM 1360 N N . THR A 1 170 ? 13.516 -7.858 -27.809 1.00 63.75 170 THR A N 1
ATOM 1361 C CA . THR A 1 170 ? 14.835 -8.105 -28.431 1.00 63.75 170 THR A CA 1
ATOM 1362 C C . THR A 1 170 ? 15.088 -7.250 -29.678 1.00 63.75 170 THR A C 1
ATOM 1364 O O . THR A 1 170 ? 15.993 -7.561 -30.448 1.00 63.75 170 THR A O 1
ATOM 1367 N N . ASN A 1 171 ? 14.280 -6.215 -29.937 1.00 75.75 171 ASN A N 1
ATOM 1368 C CA . ASN A 1 171 ? 14.461 -5.373 -31.117 1.00 75.75 171 ASN A CA 1
ATOM 1369 C C . ASN A 1 171 ? 15.569 -4.334 -30.873 1.00 75.75 171 ASN A C 1
ATOM 1371 O O . ASN A 1 171 ? 15.324 -3.275 -30.292 1.00 75.75 171 ASN A O 1
ATOM 1375 N N . GLU A 1 172 ? 16.791 -4.661 -31.305 1.00 74.00 172 GLU A N 1
ATOM 1376 C CA . GLU A 1 172 ? 17.961 -3.789 -31.139 1.00 74.00 172 GLU A CA 1
ATOM 1377 C C . GLU A 1 172 ? 17.822 -2.449 -31.868 1.00 74.00 172 GLU A C 1
ATOM 1379 O O . GLU A 1 172 ? 18.323 -1.449 -31.370 1.00 74.00 172 GLU A O 1
ATOM 1384 N N . GLU A 1 173 ? 17.085 -2.393 -32.978 1.00 76.25 173 GLU A N 1
ATOM 1385 C CA . GLU A 1 173 ? 16.908 -1.170 -33.770 1.00 76.25 173 GLU A CA 1
ATOM 1386 C C . GLU A 1 173 ? 16.143 -0.097 -32.974 1.00 76.25 173 GLU A C 1
ATOM 1388 O O . GLU A 1 173 ? 16.583 1.046 -32.875 1.00 76.25 173 GLU A O 1
ATOM 1393 N N . ILE A 1 174 ? 15.073 -0.495 -32.273 1.00 77.25 174 ILE A N 1
ATOM 1394 C CA . ILE A 1 174 ? 14.301 0.396 -31.387 1.00 77.25 174 ILE A CA 1
ATOM 1395 C C . ILE A 1 174 ? 15.151 0.869 -30.200 1.00 77.25 174 ILE A C 1
ATOM 1397 O O . ILE A 1 174 ? 15.047 2.017 -29.767 1.00 77.25 174 ILE A O 1
ATOM 1401 N N . LEU A 1 175 ? 15.991 -0.007 -29.643 1.00 74.75 175 LEU A N 1
ATOM 1402 C CA . LEU A 1 175 ? 16.875 0.360 -28.534 1.00 74.75 175 LEU A CA 1
ATOM 1403 C C . LEU A 1 175 ? 17.965 1.348 -28.972 1.00 74.75 175 LEU A C 1
ATOM 1405 O O . LEU A 1 175 ? 18.313 2.244 -28.197 1.00 74.75 175 LEU A O 1
ATOM 1409 N N . GLU A 1 176 ? 18.479 1.195 -30.193 1.00 76.06 176 GLU A N 1
ATOM 1410 C CA . GLU A 1 176 ? 19.468 2.087 -30.799 1.00 76.06 176 GLU A CA 1
ATOM 1411 C C . GLU A 1 176 ? 18.858 3.469 -31.085 1.00 76.06 176 GLU A C 1
ATOM 1413 O O . GLU A 1 176 ? 19.452 4.489 -30.731 1.00 76.06 176 GLU A O 1
ATOM 1418 N N . ASP A 1 177 ? 17.633 3.516 -31.620 1.00 78.94 177 ASP A N 1
ATOM 1419 C CA . ASP A 1 177 ? 16.884 4.758 -31.843 1.00 78.94 177 ASP A CA 1
ATOM 1420 C C . ASP A 1 177 ? 16.656 5.528 -30.538 1.00 78.94 177 ASP A C 1
ATOM 1422 O O . ASP A 1 177 ? 16.965 6.720 -30.453 1.00 78.94 177 ASP A O 1
ATOM 1426 N N . ILE A 1 178 ? 16.213 4.836 -29.482 1.00 74.56 178 ILE A N 1
ATOM 1427 C CA . ILE A 1 178 ? 16.034 5.435 -28.153 1.00 74.56 178 ILE A CA 1
ATOM 1428 C C . ILE A 1 178 ? 17.373 5.970 -27.627 1.00 74.56 178 ILE A C 1
ATOM 1430 O O . ILE A 1 178 ? 17.447 7.099 -27.142 1.00 74.56 178 ILE A O 1
ATOM 1434 N N . ARG A 1 179 ? 18.468 5.209 -27.746 1.00 75.06 179 ARG A N 1
ATOM 1435 C CA . ARG A 1 179 ? 19.806 5.688 -27.353 1.00 75.06 179 ARG A CA 1
ATOM 1436 C C . ARG A 1 179 ? 20.197 6.971 -28.081 1.00 75.06 179 ARG A C 1
ATOM 1438 O O . ARG A 1 179 ? 20.670 7.911 -27.444 1.00 75.06 179 ARG A O 1
ATOM 1445 N N . ASN A 1 180 ? 19.986 7.012 -29.392 1.00 78.88 180 ASN A N 1
ATOM 1446 C CA . ASN A 1 180 ? 20.335 8.153 -30.236 1.00 78.88 180 ASN A CA 1
ATOM 1447 C C . ASN A 1 180 ? 19.498 9.403 -29.931 1.00 78.88 180 ASN A C 1
ATOM 1449 O O . ASN A 1 180 ? 19.955 10.521 -30.177 1.00 78.88 180 ASN A O 1
ATOM 1453 N N . GLU A 1 181 ? 18.288 9.231 -29.403 1.00 77.31 181 GLU A N 1
ATOM 1454 C CA . GLU A 1 181 ? 17.413 10.330 -29.003 1.00 77.31 181 GLU A CA 1
ATOM 1455 C C . GLU A 1 181 ? 17.773 10.887 -27.614 1.00 77.31 181 GLU A C 1
ATOM 1457 O O . GLU A 1 181 ? 17.768 12.101 -27.422 1.00 77.31 181 GLU A O 1
ATOM 1462 N N . PHE A 1 182 ? 18.158 10.023 -26.664 1.00 63.81 182 PHE A N 1
ATOM 1463 C CA . PHE A 1 182 ? 18.483 10.414 -25.282 1.00 63.81 182 PHE A CA 1
ATOM 1464 C C . PHE A 1 182 ? 19.952 10.815 -25.043 1.00 63.81 182 PHE A C 1
ATOM 1466 O O . PHE A 1 182 ? 20.246 11.415 -24.009 1.00 63.81 182 PHE A O 1
ATOM 1473 N N . CYS A 1 183 ? 20.883 10.484 -25.947 1.00 59.19 183 CYS A N 1
ATOM 1474 C CA . CYS A 1 183 ? 22.311 10.830 -25.830 1.00 59.19 183 CYS A CA 1
ATOM 1475 C C . CYS A 1 183 ? 22.750 12.049 -26.670 1.00 59.19 183 CYS A C 1
ATOM 1477 O O . CYS A 1 183 ? 23.954 12.261 -26.832 1.00 59.19 183 CYS A O 1
ATOM 1479 N N . LYS A 1 184 ? 21.806 12.834 -27.201 1.00 48.28 184 LYS A N 1
ATOM 1480 C CA . LYS A 1 184 ? 22.070 14.143 -27.827 1.00 48.28 184 LYS A CA 1
ATOM 1481 C C . LYS A 1 184 ? 22.056 15.267 -26.798 1.00 48.28 184 LYS A C 1
ATOM 1483 O O . LYS A 1 184 ? 22.875 16.195 -26.971 1.00 48.28 184 LYS A O 1
#

Radius of gyration: 21.21 Å; Cα contacts (8 Å, |Δi|>4): 226; chains: 1; bounding box: 48×29×66 Å

Secondary structure (DSSP, 8-state):
--HHHHHHHHT--HHHHHHHHHTTSS-PPPPPTTSPPP--HHHHHHHTT-PPP--EEEEEEESS--SSS-HHHHHHHHHHHHHHTT--EEEEEE-TTS-THHHHHHHHHTT-EEEEEES-GGGS-HHHHHHHHHHHHHHT--EEESSPPS-HHHHHHHHHHHHHHHHHTT-HHHHHHHHHHHT-

Nearest PDB structures (foldseek):
  3tb6-assembly1_B  TM=6.712E-01  e=3.810E-02  Bacillus subtilis
  7e5w-assembly1_A-2  TM=3.902E-01  e=4.057E-02  Staphylococcus aureus subsp. aureus N315
  4rxm-assembly2_B  TM=6.153E-01  e=5.328E-01  Mannheimia haemolytica PHL213
  3kke-assembly1_A  TM=5.893E-01  e=1.993E+00  Mycolicibacterium smegmatis MC2 155
  1t34-assembly1_B  TM=4.422E-01  e=1.206E+00  Rattus norvegicus

Organism: Sulfurospirillum multivorans (strain DM 12446 / JCM 15788 / NBRC 109480) (NCBI:txid1150621)

Solvent-accessible surface area (backbone atoms only — not comparable to full-atom values): 10552 Å² total; per-residue (Å²): 79,44,63,65,56,50,18,61,74,73,72,50,56,58,66,55,58,53,48,33,48,75,65,71,51,36,72,68,48,87,74,52,86,100,52,79,61,36,37,52,67,57,59,40,26,52,58,68,73,39,84,53,77,74,66,27,32,35,37,50,41,40,74,60,65,78,57,99,51,52,62,69,56,49,51,50,51,56,50,50,54,35,54,76,70,73,46,55,69,48,78,46,74,38,38,96,92,47,89,45,67,61,57,58,53,52,47,64,71,66,73,33,49,64,27,37,38,31,58,33,75,40,41,35,55,66,68,59,38,52,54,51,48,54,53,24,60,76,68,66,27,51,75,44,55,76,48,87,75,90,50,65,70,62,41,33,52,49,30,52,53,50,52,50,46,62,73,50,54,90,43,61,67,61,53,50,52,50,48,63,66,76,74,112